Protein AF-0000000066659296 (afdb_homodimer)

Nearest PDB structures (foldseek):
  8c6j-assembly1_W  TM=8.059E-01  e=1.140E-06  Homo sapiens
  7evo-assembly1_F  TM=9.011E-01  e=4.250E-05  Homo sapiens
  7sqc-assembly1_U1  TM=9.160E-01  e=3.993E-05  Chlamydomonas reinhardtii
  4wp6-assembly1_A  TM=8.013E-01  e=2.424E-05  Thermochaetoides thermophila DSM 1495
  7b9v-assembly1_W  TM=7.794E-01  e=1.024E-03  Saccharomyces cerevisiae

Sequence (294 aa):
MECLCAHPPAGLQHLGLGHNKLLGPLESLYVTANHWPNLVSLDLGFNDLTDLQSMVTSLRTLRHLRLLVLQGNPLALVPYYRGLTIDSLAQLCVLDDITVSPNEKHLFRGLSLNGDLLAQEAQFVVTIGNIRGVLDTSVLDPEPRPEMECLCAHPPAGLQHLGLGHNKLLGPLESLYVTANHWPNLVSLDLGFNDLTDLQSMVTSLRTLRHLRLLVLQGNPLALVPYYRGLTIDSLAQLCVLDDITVSPNEKHLFRGLSLNGDLLAQEAQFVVTIGNIRGVLDTSVLDPEPRPE

Organism: Homo sapiens (NCBI:txid9606)

Secondary structure (DSSP, 8-state):
---TTTS--TT--EEE--SS---STHHHHHSSTTT-TT--EEE--SS----HHHHHHHHTT-TT--EEE-TTSGGGGSTTHHHHHHHH-TT--EETTEEPPHHHHHHHTTTTTSHHHHHHHHHHHHHHHTSTTT--GGG--------/---TTTS--TT--EEE--SS---STHHHHHSSTTT-TT--EEE--SS----HHHHHHHHTT-TT--EEE-TTSGGGGSTTHHHHHHHH-TT--EETTEEPPHHHHHHHTTTTTSHHHHHHHHHHHHHHHTTTTT--GGGG-------

Solvent-accessible surface area (backbone atoms only — not comparable to full-atom values): 15471 Å² total; per-residue (Å²): 135,68,41,45,45,72,46,31,63,78,61,44,27,34,42,35,47,31,59,37,67,46,47,56,77,68,55,33,70,52,48,24,28,93,61,37,58,44,26,30,31,42,30,48,24,42,24,44,37,58,59,50,68,58,37,43,59,25,44,45,54,28,74,50,31,28,36,40,29,47,50,70,15,63,31,54,68,45,71,52,32,67,45,34,46,49,38,50,32,80,60,48,41,27,51,62,88,37,76,54,49,72,64,53,48,62,70,24,55,62,45,50,78,45,36,83,59,36,70,72,45,35,74,54,48,54,54,45,70,71,34,59,69,73,64,63,66,68,69,68,56,70,68,76,71,85,120,134,71,39,46,37,75,46,35,63,79,61,43,28,34,42,34,48,32,58,37,66,47,48,57,75,66,55,32,69,53,50,23,29,93,61,36,58,44,25,29,31,42,32,49,23,42,24,44,39,58,58,49,66,58,37,44,60,24,44,44,54,27,74,50,31,27,37,41,28,48,48,70,16,61,31,54,68,44,69,53,32,67,45,35,46,49,39,48,32,79,60,48,40,27,51,60,90,36,75,55,50,74,65,54,48,62,70,24,54,63,43,51,80,45,35,82,59,34,71,73,43,36,72,54,48,52,55,44,70,71,36,60,66,73,66,61,68,67,68,64,56,71,69,74,68,79,129

Structure (mmCIF, N/CA/C/O backbone):
data_AF-0000000066659296-model_v1
#
loop_
_entity.id
_entity.type
_entity.pdbx_description
1 polymer 'Leucine rich repeat containing 43'
#
loop_
_atom_site.group_PDB
_atom_site.id
_atom_site.type_symbol
_atom_site.label_atom_id
_atom_site.label_alt_id
_atom_site.label_comp_id
_atom_site.label_asym_id
_atom_site.label_entity_id
_atom_site.label_seq_id
_atom_site.pdbx_PDB_ins_code
_atom_site.Cartn_x
_atom_site.Cartn_y
_atom_site.Cartn_z
_atom_site.occupancy
_atom_site.B_iso_or_equiv
_atom_site.auth_seq_id
_atom_site.auth_comp_id
_atom_site.auth_asym_id
_atom_site.auth_atom_id
_atom_site.pdbx_PDB_model_num
ATOM 1 N N . MET A 1 1 ? 8.094 -14.539 17.609 1 22.69 1 MET A N 1
ATOM 2 C CA . MET A 1 1 ? 7.52 -14.766 16.281 1 22.69 1 MET A CA 1
ATOM 3 C C . MET A 1 1 ? 6.863 -13.5 15.75 1 22.69 1 MET A C 1
ATOM 5 O O . MET A 1 1 ? 5.785 -13.117 16.203 1 22.69 1 MET A O 1
ATOM 9 N N . GLU A 1 2 ? 7.625 -12.484 15.469 1 31.52 2 GLU A N 1
ATOM 10 C CA . GLU A 1 2 ? 7.484 -11.039 15.336 1 31.52 2 GLU A CA 1
ATOM 11 C C . GLU A 1 2 ? 6.688 -10.68 14.086 1 31.52 2 GLU A C 1
ATOM 13 O O . GLU A 1 2 ? 7.027 -11.109 12.977 1 31.52 2 GLU A O 1
ATOM 18 N N . CYS A 1 3 ? 5.426 -10.922 14.164 1 32.69 3 CYS A N 1
ATOM 19 C CA . CYS A 1 3 ? 4.43 -10.609 13.141 1 32.69 3 CYS A CA 1
ATOM 20 C C . CYS A 1 3 ? 4.797 -9.336 12.391 1 32.69 3 CYS A C 1
ATOM 22 O O . CYS A 1 3 ? 5.488 -8.469 12.938 1 32.69 3 CYS A O 1
ATOM 24 N N . LEU A 1 4 ? 4.875 -9.406 11.148 1 39.38 4 LEU A N 1
ATOM 25 C CA . LEU 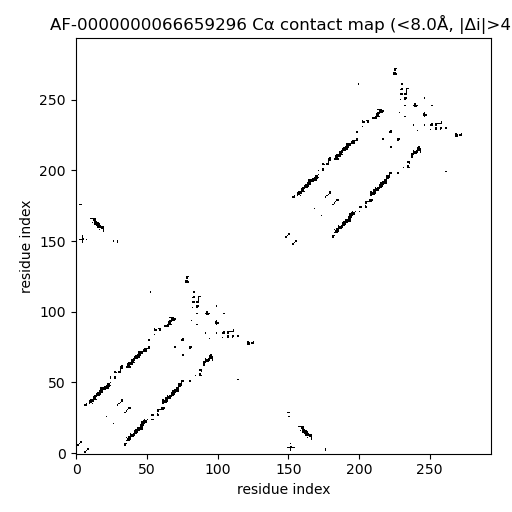A 1 4 ? 5.105 -8.156 10.445 1 39.38 4 LEU A CA 1
ATOM 26 C C . LEU A 1 4 ? 4.574 -6.973 11.242 1 39.38 4 LEU A C 1
ATOM 28 O O . LEU A 1 4 ? 5.082 -5.855 11.117 1 39.38 4 LEU A O 1
ATOM 32 N N . CYS A 1 5 ? 3.441 -7.207 11.805 1 42.31 5 CYS A N 1
ATOM 33 C CA . CYS A 1 5 ? 2.871 -6.148 12.633 1 42.31 5 CYS A CA 1
ATOM 34 C C . CYS A 1 5 ? 3.732 -5.895 13.859 1 42.31 5 CYS A C 1
ATOM 36 O O . CYS A 1 5 ? 3.762 -4.777 14.383 1 42.31 5 CYS A O 1
ATOM 38 N N . ALA A 1 6 ? 4.074 -7.07 14.641 1 42.59 6 ALA A N 1
ATOM 39 C CA . ALA A 1 6 ? 4.895 -6.812 15.82 1 42.59 6 ALA A CA 1
ATOM 40 C C . ALA A 1 6 ? 6.148 -6.02 15.453 1 42.59 6 ALA A C 1
ATOM 42 O O . ALA A 1 6 ? 6.617 -5.191 16.234 1 42.59 6 ALA A O 1
ATOM 43 N N . HIS A 1 7 ? 6.766 -6.371 14.422 1 46.38 7 HIS A N 1
ATOM 44 C CA . HIS A 1 7 ? 7.898 -5.629 13.883 1 46.38 7 HIS A CA 1
ATOM 45 C C . HIS A 1 7 ? 7.805 -5.504 12.367 1 46.38 7 HIS A C 1
ATOM 47 O O . HIS A 1 7 ? 8.148 -6.438 11.641 1 46.38 7 HIS A O 1
ATOM 53 N N . PRO A 1 8 ? 6.609 -4.707 11.969 1 49.5 8 PRO A N 1
ATOM 54 C CA . PRO A 1 8 ? 6.816 -4.504 10.531 1 49.5 8 PRO A CA 1
ATOM 55 C C . PRO A 1 8 ? 8.289 -4.504 10.141 1 49.5 8 PRO A C 1
ATOM 57 O O . PRO A 1 8 ? 9.148 -4.168 10.961 1 49.5 8 PRO A O 1
ATOM 60 N N . PRO A 1 9 ? 8.555 -5.191 8.984 1 54.88 9 PRO A N 1
ATOM 61 C CA . PRO A 1 9 ? 9.984 -5.141 8.641 1 54.88 9 PRO A CA 1
ATOM 62 C C . PRO A 1 9 ? 10.578 -3.746 8.805 1 54.88 9 PRO A C 1
ATOM 64 O O . PRO A 1 9 ? 10.039 -2.771 8.281 1 54.88 9 PRO A O 1
ATOM 67 N N . ALA A 1 10 ? 11.25 -3.574 9.938 1 59.38 10 ALA A N 1
ATOM 68 C CA . ALA A 1 10 ? 12.031 -2.379 10.234 1 59.38 10 ALA A CA 1
ATOM 69 C C . ALA A 1 10 ? 12.562 -1.732 8.961 1 59.38 10 ALA A C 1
ATOM 71 O O . ALA A 1 10 ? 12.883 -0.541 8.945 1 59.38 10 ALA A O 1
ATOM 72 N N . GLY A 1 11 ? 12.062 -2.342 7.816 1 78.06 11 GLY A N 1
ATOM 73 C CA . GLY A 1 11 ? 12.734 -1.795 6.648 1 78.06 11 GLY A CA 1
ATOM 74 C C . GLY A 1 11 ? 11.781 -1.303 5.582 1 78.06 11 GLY A C 1
ATOM 75 O O . GLY A 1 11 ? 12.203 -0.852 4.516 1 78.06 11 GLY A O 1
ATOM 76 N N . LEU A 1 12 ? 10.484 -1.149 5.941 1 86.88 12 LEU A N 1
ATOM 77 C CA . LEU A 1 12 ? 9.539 -0.747 4.902 1 86.88 12 LEU A CA 1
ATOM 78 C C . LEU A 1 12 ? 9.719 0.725 4.547 1 86.88 12 LEU A C 1
ATOM 80 O O . LEU A 1 12 ? 9.797 1.578 5.434 1 86.88 12 LEU A O 1
ATOM 84 N N . GLN A 1 13 ? 9.719 0.967 3.27 1 94.25 13 GLN A N 1
ATOM 85 C CA . GLN A 1 13 ? 9.945 2.34 2.826 1 94.25 13 GLN A CA 1
ATOM 86 C C . GLN A 1 13 ? 8.703 2.898 2.129 1 94.25 13 GLN A C 1
ATOM 88 O O . GLN A 1 13 ? 8.492 4.113 2.119 1 94.25 13 GLN A O 1
ATOM 93 N N . HIS A 1 14 ? 7.949 2.078 1.514 1 95.75 14 HIS A N 1
ATOM 94 C CA . HIS A 1 14 ? 6.77 2.496 0.766 1 95.75 14 HIS A CA 1
ATOM 95 C C . HIS A 1 14 ? 5.523 1.751 1.24 1 95.75 14 HIS A C 1
ATOM 97 O O . HIS A 1 14 ? 5.496 0.518 1.238 1 95.75 14 HIS A O 1
ATOM 103 N N . LEU A 1 15 ? 4.5 2.541 1.626 1 94.06 15 LEU A N 1
ATOM 104 C CA . LEU A 1 15 ? 3.289 1.935 2.172 1 94.06 15 LEU A CA 1
ATOM 105 C C . LEU A 1 15 ? 2.043 2.562 1.56 1 94.06 15 LEU A C 1
ATOM 107 O O . LEU A 1 15 ? 1.89 3.787 1.57 1 94.06 15 LEU A O 1
ATOM 111 N N . GLY A 1 16 ? 1.232 1.759 1.027 1 94.56 16 GLY A N 1
ATOM 112 C CA . GLY A 1 16 ? -0.057 2.201 0.521 1 94.56 16 GLY A CA 1
ATOM 113 C C . GLY A 1 16 ? -1.228 1.673 1.328 1 94.56 16 GLY A C 1
ATOM 114 O O . GLY A 1 16 ? -1.388 0.46 1.481 1 94.56 16 GLY A O 1
ATOM 115 N N . LEU A 1 17 ? -2.086 2.559 1.843 1 93.19 17 LEU A N 1
ATOM 116 C CA . LEU A 1 17 ? -3.258 2.211 2.641 1 93.19 17 LEU A CA 1
ATOM 117 C C . LEU A 1 17 ? -4.488 2.979 2.166 1 93.19 17 LEU A C 1
ATOM 119 O O . LEU A 1 17 ? -5.434 3.172 2.93 1 93.19 17 LEU A O 1
ATOM 123 N N . GLY A 1 18 ? -4.406 3.463 0.981 1 93.81 18 GLY A N 1
ATOM 124 C CA . GLY A 1 18 ? -5.547 4.184 0.435 1 93.81 18 GLY A CA 1
ATOM 125 C C . GLY A 1 18 ? -6.777 3.311 0.266 1 93.81 18 GLY A C 1
ATOM 126 O O . GLY A 1 18 ? -6.684 2.082 0.313 1 93.81 18 GLY A O 1
ATOM 127 N N . HIS A 1 19 ? -8 3.977 0.231 1 95.12 19 HIS A N 1
ATOM 128 C CA . HIS A 1 19 ? -9.266 3.309 -0.069 1 95.12 19 HIS A CA 1
ATOM 129 C C . HIS A 1 19 ? -9.562 2.217 0.953 1 95.12 19 HIS A C 1
ATOM 131 O O . HIS A 1 19 ? -9.938 1.1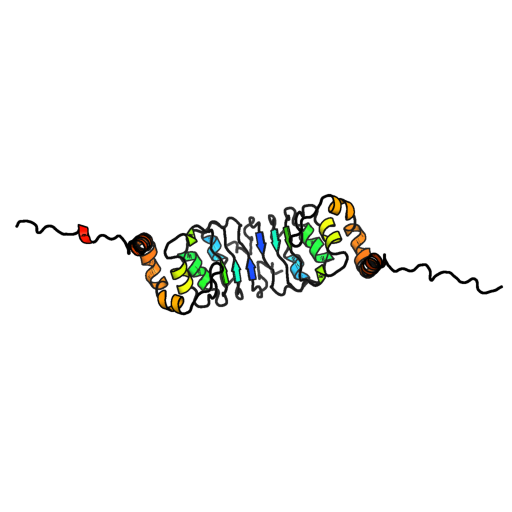02 0.583 1 95.12 19 HIS A O 1
ATOM 137 N N . ASN A 1 20 ? -9.414 2.484 2.236 1 92.12 20 ASN A N 1
ATOM 138 C CA . ASN A 1 20 ? -9.641 1.487 3.279 1 92.12 20 ASN A CA 1
ATOM 139 C C . ASN A 1 20 ? -10.672 1.962 4.293 1 92.12 20 ASN A C 1
ATOM 141 O O . ASN A 1 20 ? -10.812 1.373 5.367 1 92.12 20 ASN A O 1
ATOM 145 N N . LYS A 1 21 ? -11.32 3.047 4.062 1 89.38 21 LYS A N 1
ATOM 146 C CA . LYS A 1 21 ? -12.359 3.605 4.918 1 89.38 21 LYS A CA 1
ATOM 147 C C . LYS A 1 21 ? -11.828 3.885 6.32 1 89.38 21 LYS A C 1
ATOM 149 O O . LYS A 1 21 ? -12.531 3.68 7.312 1 89.38 21 LYS A O 1
ATOM 154 N N . LEU A 1 22 ? -10.625 4.254 6.297 1 86.62 22 LEU A N 1
ATOM 155 C CA . LEU A 1 22 ? -10.023 4.574 7.586 1 86.62 22 LEU A CA 1
ATOM 156 C C . LEU A 1 22 ? -10.656 5.824 8.188 1 86.62 22 LEU A C 1
ATOM 158 O O . LEU A 1 22 ? -10.883 6.809 7.48 1 86.62 22 LEU A O 1
ATOM 162 N N . LEU A 1 23 ? -11.203 5.902 9.297 1 77.44 23 LEU A N 1
ATOM 163 C CA . LEU A 1 23 ? -11.984 7.004 9.852 1 77.44 23 LEU A CA 1
ATOM 164 C C . LEU A 1 23 ? -11.312 7.582 11.086 1 77.44 23 LEU A C 1
ATOM 166 O O . LEU A 1 23 ? -11.344 8.797 11.312 1 77.44 23 LEU A O 1
ATOM 170 N N . GLY A 1 24 ? -10.914 6.703 12.055 1 62.44 24 GLY A N 1
ATOM 171 C CA . GLY A 1 24 ? -10.859 7.199 13.422 1 62.44 24 GLY A CA 1
ATOM 172 C C . GLY A 1 24 ? -9.484 7.688 13.82 1 62.44 24 GLY A C 1
ATOM 173 O O . GLY A 1 24 ? -8.523 7.531 13.07 1 62.44 24 GLY A O 1
ATOM 174 N N . PRO A 1 25 ? -9.453 8.586 14.844 1 59.31 25 PRO A N 1
ATOM 175 C CA . PRO A 1 25 ? -8.227 9.133 15.438 1 59.31 25 PRO A CA 1
ATOM 176 C C . PRO A 1 25 ? -7.188 8.055 15.742 1 59.31 25 PRO A C 1
ATOM 178 O O . PRO A 1 25 ? -5.984 8.344 15.742 1 59.31 25 PRO A O 1
ATOM 181 N N . LEU A 1 26 ? -7.762 6.945 15.898 1 60.12 26 LEU A N 1
ATOM 182 C CA . LEU A 1 26 ? -6.844 5.871 16.266 1 60.12 26 LEU A CA 1
ATOM 183 C C . LEU A 1 26 ? -5.938 5.508 15.094 1 60.12 26 LEU A C 1
ATOM 185 O O . LEU A 1 26 ? -4.828 5.004 15.297 1 60.12 26 LEU A O 1
ATOM 189 N N . GLU A 1 27 ? -6.426 5.938 13.938 1 65.88 27 GLU A N 1
ATOM 190 C CA . GLU A 1 27 ? -5.637 5.566 12.773 1 65.88 27 GLU A CA 1
ATOM 191 C C . GLU A 1 27 ? -4.34 6.371 12.703 1 65.88 27 GLU A C 1
ATOM 193 O O . GLU A 1 27 ? -3.309 5.859 12.258 1 65.88 27 GLU A O 1
ATOM 198 N N . SER A 1 28 ? -4.48 7.539 13.281 1 71.44 28 SER A N 1
ATOM 199 C CA . SER A 1 28 ? -3.281 8.367 13.312 1 71.44 28 SER A CA 1
ATOM 200 C C . SER A 1 28 ? -2.211 7.754 14.211 1 71.44 28 SER A C 1
ATOM 202 O O . SER A 1 28 ? -1.015 7.922 13.961 1 71.44 28 SER A O 1
ATOM 204 N N . LEU A 1 29 ? -2.625 6.961 15.125 1 69 29 LEU A N 1
ATOM 205 C CA . LEU A 1 29 ? -1.688 6.375 16.078 1 69 29 LEU A CA 1
ATOM 206 C C . LEU A 1 29 ? -0.847 5.289 15.414 1 69 29 LEU A C 1
ATOM 208 O O . LEU A 1 29 ? 0.241 4.961 15.898 1 69 29 LEU A O 1
ATOM 212 N N . TYR A 1 30 ? -1.291 4.926 14.266 1 77.38 30 TYR A N 1
ATOM 213 C CA . TYR A 1 30 ? -0.595 3.807 13.641 1 77.38 30 TYR A CA 1
ATOM 214 C C . TYR A 1 30 ? 0.336 4.289 12.539 1 77.38 30 TYR A C 1
ATOM 216 O O . TYR A 1 30 ? 1.129 3.514 12 1 77.38 30 TYR A O 1
ATOM 224 N N . VAL A 1 31 ? 0.174 5.453 12.273 1 85.94 31 VAL A N 1
ATOM 225 C CA . VAL A 1 31 ? 1.027 5.992 11.219 1 85.94 31 VAL A CA 1
ATOM 226 C C . VAL A 1 31 ? 2.139 6.836 11.836 1 85.94 31 VAL A C 1
ATOM 228 O O . VAL A 1 31 ? 2.186 8.055 11.641 1 85.94 31 VAL A O 1
ATOM 231 N N . THR A 1 32 ? 2.984 6.176 12.633 1 88.88 32 THR A N 1
ATOM 232 C CA . THR A 1 32 ? 4.074 6.809 13.367 1 88.88 32 THR A CA 1
ATOM 233 C C . THR A 1 32 ? 5.387 6.074 13.133 1 88.88 32 THR A C 1
ATOM 235 O O . THR A 1 32 ? 5.398 4.977 12.57 1 88.88 32 THR A O 1
ATOM 238 N N . ALA A 1 33 ? 6.477 6.68 13.664 1 90.19 33 ALA A N 1
ATOM 239 C CA . ALA A 1 33 ? 7.812 6.105 13.523 1 90.19 33 ALA A CA 1
ATOM 240 C C . ALA A 1 33 ? 7.961 4.844 14.367 1 90.19 33 ALA A C 1
ATOM 242 O O . ALA A 1 33 ? 8.836 4.016 14.117 1 90.19 33 ALA A O 1
ATOM 243 N N . ASN A 1 34 ? 7.184 4.719 15.422 1 85.44 34 ASN A N 1
ATOM 244 C CA . ASN A 1 34 ? 7.215 3.502 16.234 1 85.44 34 ASN A CA 1
ATOM 245 C C . ASN A 1 34 ? 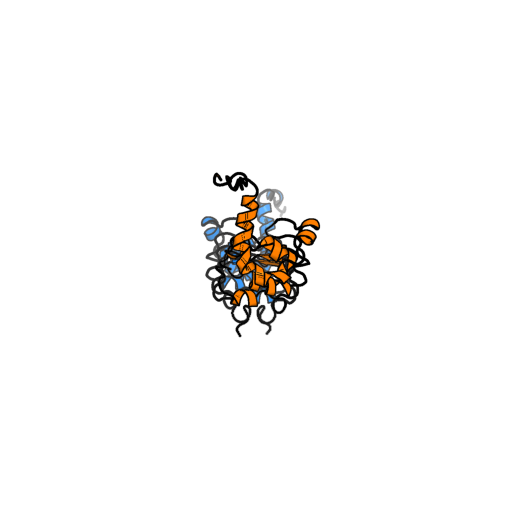6.855 2.273 15.398 1 85.44 34 ASN A C 1
ATOM 247 O O . ASN A 1 34 ? 7.398 1.188 15.625 1 85.44 34 ASN A O 1
ATOM 251 N N . HIS A 1 35 ? 6.051 2.486 14.398 1 82.06 35 HIS A N 1
ATOM 252 C CA . HIS A 1 35 ? 5.605 1.388 13.547 1 82.06 35 HIS A CA 1
ATOM 253 C C . HIS A 1 35 ? 6.363 1.37 12.227 1 82.06 35 HIS A C 1
ATOM 255 O O . HIS A 1 35 ? 6.672 0.301 11.695 1 82.06 35 HIS A O 1
ATOM 261 N N . TRP A 1 36 ? 6.617 2.564 11.828 1 86.75 36 TRP A N 1
ATOM 262 C CA . TRP A 1 36 ? 7.211 2.684 10.5 1 86.75 36 TRP A CA 1
ATOM 263 C C . TRP A 1 36 ? 8.414 3.623 10.516 1 86.75 36 TRP A C 1
ATOM 265 O O . TRP A 1 36 ? 8.383 4.691 9.898 1 86.75 36 TRP A O 1
ATOM 275 N N . PRO A 1 37 ? 9.492 3.223 11.078 1 88.81 37 PRO A N 1
ATOM 276 C CA . PRO A 1 37 ? 10.609 4.137 11.32 1 88.81 37 PRO A CA 1
ATOM 277 C C . PRO A 1 37 ? 11.289 4.582 10.023 1 88.81 37 PRO A C 1
ATOM 279 O O . PRO A 1 37 ? 11.914 5.648 9.984 1 88.81 37 PRO A O 1
ATOM 282 N N . ASN A 1 38 ? 11.172 3.812 8.984 1 92.06 38 ASN A N 1
ATOM 283 C CA . ASN A 1 38 ? 11.953 4.113 7.785 1 92.06 38 ASN A CA 1
ATOM 284 C C . ASN A 1 38 ? 11.047 4.473 6.605 1 92.06 38 ASN A C 1
ATOM 286 O O . ASN A 1 38 ? 11.492 4.457 5.457 1 92.06 38 ASN A O 1
ATOM 290 N N . LEU A 1 39 ? 9.906 4.855 6.844 1 94.38 39 LEU A N 1
ATOM 291 C CA . LEU A 1 39 ? 8.938 5.113 5.789 1 94.38 39 LEU A CA 1
ATOM 292 C C . LEU A 1 39 ? 9.312 6.363 4.996 1 94.38 39 LEU A C 1
ATOM 294 O O . LEU A 1 39 ? 9.555 7.422 5.578 1 94.38 39 LEU A O 1
ATOM 298 N N . VAL A 1 40 ? 9.375 6.156 3.758 1 97.5 40 VAL A N 1
ATOM 299 C CA . VAL A 1 40 ? 9.734 7.246 2.857 1 97.5 40 VAL A CA 1
ATOM 300 C C . VAL A 1 40 ? 8.492 7.746 2.127 1 97.5 40 VAL A C 1
ATOM 302 O O . VAL A 1 40 ? 8.367 8.945 1.853 1 97.5 40 VAL A O 1
ATOM 305 N N . SER A 1 41 ? 7.594 6.855 1.812 1 98 41 SER A N 1
ATOM 306 C CA . SER A 1 41 ? 6.379 7.164 1.066 1 98 41 SER A CA 1
ATOM 307 C C . SER A 1 41 ? 5.152 6.531 1.718 1 98 41 SER A C 1
ATOM 309 O O . SER A 1 41 ? 5.188 5.367 2.119 1 98 41 SER A O 1
ATOM 311 N N . LEU A 1 42 ? 4.059 7.328 1.812 1 96.62 42 LEU A N 1
ATOM 312 C CA . LEU A 1 42 ? 2.824 6.863 2.436 1 96.62 42 LEU A CA 1
ATOM 313 C C . LEU A 1 42 ? 1.605 7.352 1.659 1 96.62 42 LEU A C 1
ATOM 315 O O . LEU A 1 42 ? 1.485 8.547 1.369 1 96.62 42 LEU A O 1
ATOM 319 N N . ASP A 1 43 ? 0.832 6.445 1.317 1 96.94 43 ASP A N 1
ATOM 320 C CA . ASP A 1 43 ? -0.441 6.777 0.685 1 96.94 43 ASP A CA 1
ATOM 321 C C . ASP A 1 43 ? -1.614 6.453 1.607 1 96.94 43 ASP A C 1
ATOM 323 O O . ASP A 1 43 ? -1.896 5.285 1.876 1 96.94 43 ASP A O 1
ATOM 327 N N . LEU A 1 44 ? -2.295 7.465 2.072 1 95.62 44 LEU A N 1
ATOM 328 C CA . LEU A 1 44 ? -3.514 7.355 2.867 1 95.62 44 LEU A CA 1
ATOM 329 C C . LEU A 1 44 ? -4.695 7.992 2.143 1 95.62 44 LEU A C 1
ATOM 331 O O . LEU A 1 44 ? -5.656 8.422 2.777 1 95.62 44 LEU A O 1
ATOM 335 N N . GLY A 1 45 ? -4.578 8.125 0.814 1 96.5 45 GLY A N 1
ATOM 336 C CA . GLY A 1 45 ? -5.605 8.789 0.033 1 96.5 45 GLY A CA 1
ATOM 337 C C . GLY A 1 45 ? -6.934 8.055 0.043 1 96.5 45 GLY A C 1
ATOM 338 O O . GLY A 1 45 ? -6.977 6.848 0.262 1 96.5 45 GLY A O 1
ATOM 339 N N . PHE A 1 46 ? -8.008 8.789 -0.057 1 96.12 46 PHE A N 1
ATOM 340 C CA . PHE A 1 46 ? -9.359 8.297 -0.257 1 96.12 46 PHE A CA 1
ATOM 341 C C . PHE A 1 46 ? -9.789 7.406 0.904 1 96.12 46 PHE A C 1
ATOM 343 O O . PHE A 1 46 ? -10.289 6.297 0.693 1 96.12 46 PHE A O 1
ATOM 350 N N . ASN A 1 47 ? -9.555 7.867 2.041 1 94.31 47 ASN A N 1
ATOM 351 C CA . ASN A 1 47 ? -10.125 7.328 3.273 1 94.31 47 ASN A CA 1
ATOM 352 C C . ASN A 1 47 ? -11.125 8.289 3.898 1 94.31 47 ASN A C 1
ATOM 354 O O . ASN A 1 47 ? -11.695 9.141 3.203 1 94.31 47 ASN A O 1
ATOM 358 N N . ASP A 1 48 ? -11.453 8.078 5.211 1 93.12 48 ASP A N 1
ATOM 359 C CA . ASP A 1 48 ? -12.422 8.922 5.902 1 93.12 48 ASP A CA 1
ATOM 360 C C . ASP A 1 48 ? -11.766 9.664 7.062 1 93.12 48 ASP A C 1
ATOM 362 O O . ASP A 1 48 ? -12.375 9.828 8.125 1 93.12 48 ASP A O 1
ATOM 366 N N . LEU A 1 49 ? -10.539 10.055 6.824 1 92.5 49 LEU A N 1
ATOM 367 C CA . LEU A 1 49 ? -9.789 10.742 7.867 1 92.5 49 LEU A CA 1
ATOM 368 C C . LEU A 1 49 ? -10.289 12.18 8.031 1 92.5 49 LEU A C 1
ATOM 370 O O . LEU A 1 49 ? -10.492 12.883 7.039 1 92.5 49 LEU A O 1
ATOM 374 N N . THR A 1 50 ? -10.453 12.633 9.305 1 91.56 50 THR A N 1
ATOM 375 C CA . THR A 1 50 ? -11.109 13.914 9.516 1 91.56 50 THR A CA 1
ATOM 376 C C . THR A 1 50 ? -10.227 14.852 10.328 1 91.56 50 THR A C 1
ATOM 378 O O . THR A 1 50 ? -10.383 16.078 10.266 1 91.56 50 THR A O 1
ATOM 381 N N . ASP A 1 51 ? -9.32 14.422 11.18 1 90.12 51 ASP A N 1
ATOM 382 C CA . ASP A 1 51 ? -8.547 15.234 12.109 1 90.12 51 ASP A CA 1
ATOM 383 C C . ASP A 1 51 ? -7.152 15.523 11.562 1 90.12 51 ASP A C 1
ATOM 385 O O . ASP A 1 51 ? -6.219 14.75 11.773 1 90.12 51 ASP A O 1
ATOM 389 N N . LEU A 1 52 ? -7.012 16.672 10.945 1 92.62 52 LEU A N 1
ATOM 390 C CA . LEU A 1 52 ? -5.758 17.047 10.305 1 92.62 52 LEU A CA 1
ATOM 391 C C . LEU A 1 52 ? -4.66 17.266 11.336 1 92.62 52 LEU A C 1
ATOM 393 O O . LEU A 1 52 ? -3.531 16.797 11.164 1 92.62 52 LEU A O 1
ATOM 397 N N . GLN A 1 53 ? -5.016 17.875 12.414 1 89.75 53 GLN A N 1
ATOM 398 C CA . GLN A 1 53 ? -4.02 18.203 13.43 1 89.75 53 GLN A CA 1
ATOM 399 C C . GLN A 1 53 ? -3.402 16.938 14.023 1 89.75 53 GLN A C 1
ATOM 401 O O . GLN A 1 53 ? -2.18 16.812 14.117 1 89.75 53 GLN A O 1
ATOM 406 N N . SER A 1 54 ? -4.242 16.062 14.383 1 90.31 54 SER A N 1
ATOM 407 C CA . SER A 1 54 ? -3.75 14.805 14.93 1 90.31 54 SER A CA 1
ATOM 408 C C . SER A 1 54 ? -2.924 14.039 13.898 1 90.31 54 SER A C 1
ATOM 410 O O . SER A 1 54 ? -1.896 13.453 14.234 1 90.31 54 SER A O 1
ATOM 412 N N . MET A 1 55 ? -3.4 14.078 12.688 1 93.5 55 MET A N 1
ATOM 413 C CA . MET A 1 55 ? -2.713 13.359 11.625 1 93.5 55 MET A CA 1
ATOM 414 C C . MET A 1 55 ? -1.308 13.914 11.406 1 93.5 55 MET A C 1
ATOM 416 O O . MET A 1 55 ? -0.335 13.156 11.391 1 93.5 55 MET A O 1
ATOM 420 N N . VAL A 1 56 ? -1.2 15.211 11.305 1 94.25 56 VAL A N 1
ATOM 421 C CA . VAL A 1 56 ? 0.108 15.797 11.031 1 94.25 56 VAL A CA 1
ATOM 422 C C . VAL A 1 56 ? 1.02 15.617 12.242 1 94.25 56 VAL A C 1
ATOM 424 O O . VAL A 1 56 ? 2.232 15.453 12.094 1 94.25 56 VAL A O 1
ATOM 427 N N . THR A 1 57 ? 0.466 15.625 13.453 1 92.38 57 THR A N 1
ATOM 428 C CA . THR A 1 57 ? 1.249 15.375 14.656 1 92.38 57 THR A CA 1
ATOM 429 C C . THR A 1 57 ? 1.866 13.977 14.617 1 92.38 57 THR A C 1
ATOM 431 O O . THR A 1 57 ? 3.049 13.805 14.922 1 92.38 57 THR A O 1
ATOM 434 N N . SER A 1 58 ? 1.134 13.055 14.211 1 92.56 58 SER A N 1
ATOM 435 C CA . SER A 1 58 ? 1.617 11.688 14.078 1 92.56 58 SER A CA 1
ATOM 436 C C . SER A 1 58 ? 2.635 11.57 12.945 1 92.56 58 SER A C 1
ATOM 438 O O . SER A 1 58 ? 3.705 10.984 13.125 1 92.56 58 SER A O 1
ATOM 440 N N . LEU A 1 59 ? 2.344 12.109 11.828 1 95.19 59 LEU A N 1
ATOM 441 C CA . LEU A 1 59 ? 3.186 12.008 10.641 1 95.19 59 LEU A CA 1
ATOM 442 C C . LEU A 1 59 ? 4.523 12.703 10.859 1 95.19 59 LEU A C 1
ATOM 444 O O . LEU A 1 59 ? 5.531 12.336 10.258 1 95.19 59 LEU A O 1
ATOM 448 N N . ARG A 1 60 ? 4.504 13.656 11.727 1 95.25 60 ARG A N 1
ATOM 449 C CA . ARG A 1 60 ? 5.727 14.391 12.031 1 95.25 60 ARG A CA 1
ATOM 450 C C . ARG A 1 60 ? 6.797 13.469 12.602 1 95.25 60 ARG A C 1
ATOM 452 O O . ARG A 1 60 ? 7.992 13.742 12.477 1 95.25 60 ARG A O 1
ATOM 459 N N . THR A 1 61 ? 6.422 12.391 13.219 1 95.19 61 THR A N 1
ATOM 460 C CA . THR A 1 61 ? 7.371 11.445 13.797 1 95.19 61 THR A CA 1
ATOM 461 C C . THR A 1 61 ? 8.125 10.695 12.695 1 95.19 61 THR A C 1
ATOM 463 O O . THR A 1 61 ? 9.188 10.117 12.953 1 95.19 61 THR A O 1
ATOM 466 N N . LEU A 1 62 ? 7.594 10.672 11.531 1 95.12 62 LEU A N 1
ATOM 467 C CA . LEU A 1 62 ? 8.203 9.977 10.398 1 95.12 62 LEU A CA 1
ATOM 468 C C . LEU A 1 62 ? 9.273 10.844 9.742 1 95.12 62 LEU A C 1
ATOM 470 O O . LEU A 1 62 ? 9.016 11.461 8.703 1 95.12 62 LEU A O 1
ATOM 474 N N . ARG A 1 63 ? 10.422 10.656 10.219 1 95.5 63 ARG A N 1
ATOM 475 C CA . ARG A 1 63 ? 11.508 11.578 9.906 1 95.5 63 ARG A CA 1
ATOM 476 C C . ARG A 1 63 ? 12 11.375 8.477 1 95.5 63 ARG A C 1
ATOM 478 O O . ARG A 1 63 ? 12.68 12.242 7.922 1 95.5 63 ARG A O 1
ATOM 485 N N . HIS A 1 64 ? 11.695 10.312 7.855 1 96.69 64 HIS A N 1
ATOM 486 C CA . HIS A 1 64 ? 12.195 10.031 6.512 1 96.69 64 HIS A CA 1
ATOM 487 C C . HIS A 1 64 ? 11.102 10.242 5.469 1 96.69 64 HIS A C 1
ATOM 489 O O . HIS A 1 64 ? 11.336 10.047 4.273 1 96.69 64 HIS A O 1
ATOM 495 N N . LEU A 1 65 ? 9.961 10.625 5.84 1 98.06 65 LEU A N 1
ATOM 496 C CA . LEU A 1 65 ? 8.82 10.734 4.938 1 98.06 65 LEU A CA 1
ATOM 497 C C . LEU A 1 65 ? 9.031 11.859 3.928 1 98.06 65 LEU A C 1
ATOM 499 O O . LEU A 1 65 ? 9.273 13.008 4.312 1 98.06 65 LEU A O 1
ATOM 503 N N . ARG A 1 66 ? 8.914 11.461 2.645 1 98.56 66 ARG A N 1
ATOM 504 C CA . ARG A 1 66 ? 9.141 12.422 1.566 1 98.56 66 ARG A CA 1
ATOM 505 C C . ARG A 1 66 ? 7.902 12.555 0.686 1 98.56 66 ARG A C 1
ATOM 507 O O . ARG A 1 66 ? 7.656 13.617 0.111 1 98.56 66 ARG A O 1
ATOM 514 N N . LEU A 1 67 ? 7.176 11.539 0.483 1 98.75 67 LEU A N 1
ATOM 515 C CA . LEU A 1 67 ? 5.992 11.492 -0.367 1 98.75 67 LEU A CA 1
ATOM 516 C C . LEU A 1 67 ? 4.758 11.109 0.441 1 98.75 67 LEU A C 1
ATOM 518 O O . LEU A 1 67 ? 4.762 10.086 1.137 1 98.75 67 LEU A O 1
ATOM 522 N N . LEU A 1 68 ? 3.705 11.969 0.365 1 98.62 68 LEU A N 1
ATOM 523 C CA . LEU A 1 68 ? 2.494 11.758 1.148 1 98.62 68 LEU A CA 1
ATOM 524 C C . LEU A 1 68 ? 1.249 12 0.303 1 98.62 68 LEU A C 1
ATOM 526 O O . LEU A 1 68 ? 1.194 12.961 -0.467 1 98.62 68 LEU A O 1
ATOM 530 N N . VAL A 1 69 ? 0.341 11.141 0.431 1 98.56 69 VAL A N 1
ATOM 531 C CA . VAL A 1 69 ? -0.963 11.344 -0.192 1 98.56 69 VAL A CA 1
ATOM 532 C C . VAL A 1 69 ? -2.055 11.312 0.875 1 98.56 69 VAL A C 1
ATOM 534 O O . VAL A 1 69 ? -2.182 10.344 1.619 1 98.56 69 VAL A O 1
ATOM 537 N N . LEU A 1 70 ? -2.859 12.367 0.957 1 97.5 70 LEU A N 1
ATOM 538 C CA . LEU A 1 70 ? -3.986 12.469 1.876 1 97.5 70 LEU A CA 1
ATOM 539 C C . LEU A 1 70 ? -5.258 12.875 1.138 1 97.5 70 LEU A C 1
ATOM 541 O O . LEU A 1 70 ? -6.336 12.922 1.729 1 97.5 70 LEU A O 1
ATOM 545 N N . GLN A 1 71 ? -5.078 13.148 -0.166 1 97.75 71 GLN A N 1
ATOM 546 C CA . GLN A 1 71 ? -6.207 13.617 -0.963 1 97.75 71 GLN A CA 1
ATOM 547 C C . GLN A 1 71 ? -7.379 12.648 -0.876 1 97.75 71 GLN A C 1
ATOM 549 O O . GLN A 1 71 ? -7.184 11.445 -0.695 1 97.75 71 GLN A O 1
ATOM 554 N N . GLY A 1 72 ? -8.641 13.234 -0.976 1 97.12 72 GLY A N 1
ATOM 555 C CA . GLY A 1 72 ? -9.836 12.406 -0.94 1 97.12 72 GLY A CA 1
ATOM 556 C C . GLY A 1 72 ? -10.367 12.195 0.463 1 97.12 72 GLY A C 1
ATOM 557 O O . GLY A 1 72 ? -11.461 11.648 0.641 1 97.12 72 GLY A O 1
ATOM 558 N N . ASN A 1 73 ? -9.594 12.602 1.474 1 95 73 ASN A N 1
ATOM 559 C CA . ASN A 1 73 ? -10.078 12.586 2.85 1 95 73 ASN A CA 1
ATOM 560 C C . ASN A 1 73 ? -10.789 13.891 3.207 1 95 73 ASN A C 1
ATOM 562 O O . ASN A 1 73 ? -10.461 14.945 2.666 1 95 73 ASN A O 1
ATOM 566 N N . PRO A 1 74 ? -11.766 13.875 4.168 1 95.38 74 PRO A N 1
ATOM 567 C CA . PRO A 1 74 ? -12.367 15.133 4.637 1 95.38 74 PRO A CA 1
ATOM 568 C C . PRO A 1 74 ? -11.328 16.109 5.18 1 95.38 74 PRO A C 1
ATOM 570 O O . PRO A 1 74 ? -11.453 17.328 4.965 1 95.38 74 PRO A O 1
ATOM 573 N N . LEU A 1 75 ? -10.258 15.625 5.793 1 93.56 75 LEU A N 1
ATOM 574 C CA . LEU A 1 75 ? -9.258 16.516 6.383 1 93.56 75 LEU A CA 1
ATOM 575 C C . LEU A 1 75 ? -8.531 17.312 5.301 1 93.56 75 LEU A C 1
ATOM 577 O O . LEU A 1 75 ? -7.926 18.344 5.59 1 93.56 75 LEU A O 1
ATOM 581 N N . ALA A 1 76 ? -8.555 16.844 4.102 1 96.12 76 ALA A N 1
ATOM 582 C CA . ALA A 1 76 ? -7.84 17.5 3.014 1 96.12 76 ALA A CA 1
ATOM 583 C C . ALA A 1 76 ? -8.688 18.609 2.389 1 96.12 76 ALA A C 1
ATOM 585 O O . ALA A 1 76 ? -8.219 19.344 1.525 1 96.12 76 ALA A O 1
ATOM 586 N N . LEU A 1 77 ? -9.906 18.766 2.863 1 94.25 77 LEU A N 1
ATOM 587 C CA . LEU A 1 77 ? -10.828 19.766 2.322 1 94.25 77 LEU A CA 1
ATOM 588 C C . LEU A 1 77 ? -10.711 21.078 3.082 1 94.25 77 LEU A C 1
ATOM 590 O O . LEU A 1 77 ? -11.242 22.094 2.639 1 94.25 77 LEU A O 1
ATOM 594 N N . VAL A 1 78 ? -10.008 21.109 4.137 1 91.75 78 VAL A N 1
ATOM 595 C CA . VAL A 1 78 ? -9.898 22.344 4.926 1 91.75 78 VAL A CA 1
ATOM 596 C C . VAL A 1 78 ? -8.93 23.312 4.242 1 91.75 78 VAL A C 1
ATOM 598 O O . VAL A 1 78 ? -7.941 22.891 3.643 1 91.75 78 VAL A O 1
ATOM 601 N N . PRO A 1 79 ? -9.164 24.531 4.297 1 90.06 79 PRO A N 1
ATOM 602 C CA . PRO A 1 79 ? -8.414 25.547 3.545 1 90.06 79 PRO A CA 1
ATOM 603 C C . PRO A 1 79 ? -6.926 25.547 3.891 1 90.06 79 PRO A C 1
ATOM 605 O O . PRO A 1 79 ? -6.094 25.859 3.033 1 90.06 79 PRO A O 1
ATOM 608 N N . TYR A 1 80 ? -6.57 25.203 5.043 1 91.19 80 TYR A N 1
ATOM 609 C CA . TYR A 1 80 ? -5.184 25.312 5.477 1 91.19 80 TYR A CA 1
ATOM 610 C C . TYR A 1 80 ? -4.469 23.969 5.383 1 91.19 80 TYR A C 1
ATOM 612 O O . TYR A 1 80 ? -3.33 23.844 5.84 1 91.19 80 TYR A O 1
ATOM 620 N N . TYR A 1 81 ? -5.062 23.109 4.746 1 95 81 TYR A N 1
ATOM 621 C CA . TYR A 1 81 ? -4.586 21.734 4.656 1 95 81 TYR A CA 1
ATOM 622 C C . TYR A 1 81 ? -3.143 21.688 4.164 1 95 81 TYR A C 1
ATOM 624 O O . TYR A 1 81 ? -2.262 21.172 4.855 1 95 81 TYR A O 1
ATOM 632 N N . ARG A 1 82 ? -2.926 22.141 2.939 1 95.25 82 ARG A N 1
ATOM 633 C CA . ARG A 1 82 ? -1.608 22.016 2.326 1 95.25 82 ARG A CA 1
ATOM 634 C C . ARG A 1 82 ? -0.549 22.75 3.15 1 95.25 82 ARG A C 1
ATOM 636 O O . ARG A 1 82 ? 0.501 22.172 3.459 1 95.25 82 ARG A O 1
ATOM 643 N N . GLY A 1 83 ? -0.859 24 3.545 1 95.12 83 GLY A N 1
ATOM 644 C CA . GLY A 1 83 ? 0.092 24.797 4.301 1 95.12 83 GLY A CA 1
ATOM 645 C C . GLY A 1 83 ? 0.462 24.188 5.637 1 95.12 83 GLY A C 1
ATOM 646 O O . GLY A 1 83 ? 1.642 24.109 5.984 1 95.12 83 GLY A O 1
ATOM 647 N N . LEU A 1 84 ? -0.51 23.734 6.363 1 95 84 LEU A N 1
ATOM 648 C CA . LEU A 1 84 ? -0.268 23.125 7.668 1 95 84 LEU A CA 1
ATOM 649 C C . LEU A 1 84 ? 0.545 21.844 7.527 1 95 84 LEU A C 1
ATOM 651 O O . LEU A 1 84 ? 1.459 21.594 8.312 1 95 84 LEU A O 1
ATOM 655 N N . THR A 1 85 ? 0.184 21.062 6.539 1 96.94 85 THR A N 1
ATOM 656 C CA . THR A 1 85 ? 0.88 19.797 6.309 1 96.94 85 THR A CA 1
ATOM 657 C C . THR A 1 85 ? 2.346 20.047 5.961 1 96.94 85 THR A C 1
ATOM 659 O O . THR A 1 85 ? 3.24 19.438 6.543 1 96.94 85 THR A O 1
ATOM 662 N N . ILE A 1 86 ? 2.547 20.922 5.059 1 96.88 86 ILE A N 1
ATOM 663 C CA . ILE A 1 86 ? 3.896 21.234 4.598 1 96.88 86 ILE A CA 1
ATOM 664 C C . ILE A 1 86 ? 4.715 21.812 5.75 1 96.88 86 ILE A C 1
ATOM 666 O O . ILE A 1 86 ? 5.879 21.453 5.938 1 96.88 86 ILE A O 1
ATOM 670 N N . ASP A 1 87 ? 4.121 22.641 6.484 1 96 87 ASP A N 1
ATOM 671 C CA . ASP A 1 87 ? 4.82 23.25 7.609 1 96 87 ASP A CA 1
ATOM 672 C C . ASP A 1 87 ? 5.184 22.203 8.664 1 96 87 ASP A C 1
ATOM 674 O O . ASP A 1 87 ? 6.242 22.281 9.289 1 96 87 ASP A O 1
ATOM 678 N N . SER A 1 88 ? 4.293 21.281 8.867 1 95.25 88 SER A N 1
ATOM 679 C CA . SER A 1 88 ? 4.461 20.281 9.922 1 95.25 88 SER A CA 1
ATOM 680 C C . SER A 1 88 ? 5.496 19.234 9.523 1 95.25 88 SER A C 1
ATOM 682 O O . SER A 1 88 ? 6.184 18.672 10.383 1 95.25 88 SER A O 1
ATOM 684 N N . LEU A 1 89 ? 5.555 18.953 8.266 1 96.88 89 LEU A N 1
ATOM 685 C CA . LEU A 1 89 ? 6.434 17.891 7.777 1 96.88 89 LEU A CA 1
ATOM 686 C C . LEU A 1 89 ? 7.605 18.484 7 1 96.88 89 LEU A C 1
ATOM 688 O O . LEU A 1 89 ? 7.543 18.594 5.773 1 96.88 89 LEU A O 1
ATOM 692 N N . ALA A 1 90 ? 8.695 18.656 7.598 1 92.25 90 ALA A N 1
ATOM 693 C CA . ALA A 1 90 ? 9.836 19.438 7.105 1 92.25 90 ALA A CA 1
ATOM 694 C C . ALA A 1 90 ? 10.5 18.734 5.922 1 92.25 90 ALA A C 1
ATOM 696 O O . ALA A 1 90 ? 11.008 19.391 5.012 1 92.25 90 ALA A O 1
ATOM 697 N N . GLN A 1 91 ? 10.469 17.453 5.891 1 96.31 91 GLN A N 1
ATOM 698 C CA . GLN A 1 91 ? 11.219 16.719 4.879 1 96.31 91 GLN A CA 1
ATOM 699 C C . GLN A 1 91 ? 10.344 16.375 3.678 1 96.31 91 GLN A C 1
ATOM 701 O O . GLN A 1 91 ? 10.805 15.773 2.711 1 96.31 91 GLN A O 1
ATOM 706 N N . LEU A 1 92 ? 9.133 16.797 3.715 1 98 92 LEU A N 1
ATOM 707 C CA . LEU A 1 92 ? 8.172 16.438 2.674 1 98 92 LEU A CA 1
ATOM 708 C C . LEU A 1 92 ? 8.555 17.078 1.342 1 98 92 LEU A C 1
ATOM 710 O O . LEU A 1 92 ? 8.836 18.281 1.278 1 98 92 LEU A O 1
ATOM 714 N N . CYS A 1 93 ? 8.531 16.25 0.274 1 98.5 93 CYS A N 1
ATOM 715 C CA . CYS A 1 93 ? 8.906 16.703 -1.059 1 98.5 93 CYS A CA 1
ATOM 716 C C . CYS A 1 93 ? 7.695 16.719 -1.987 1 98.5 93 CYS A C 1
ATOM 718 O O . CYS A 1 93 ? 7.609 17.562 -2.887 1 98.5 93 CYS A O 1
ATOM 720 N N . VAL A 1 94 ? 6.848 15.828 -1.832 1 98.81 94 VAL A N 1
ATOM 721 C CA . VAL A 1 94 ? 5.668 15.703 -2.682 1 98.81 94 VAL A CA 1
ATOM 722 C C . VAL A 1 94 ? 4.434 15.461 -1.817 1 98.81 94 VAL A C 1
ATOM 724 O O . VAL A 1 94 ? 4.434 14.586 -0.956 1 98.81 94 VAL A O 1
ATOM 727 N N . LEU A 1 95 ? 3.398 16.281 -1.979 1 98.69 95 LEU A N 1
ATOM 728 C CA . LEU A 1 95 ? 2.098 16.125 -1.339 1 98.69 95 LEU A CA 1
ATOM 729 C C . LEU A 1 95 ? 0.997 15.953 -2.381 1 98.69 95 LEU A C 1
ATOM 731 O O . LEU A 1 95 ? 0.833 16.812 -3.256 1 98.69 95 LEU A O 1
ATOM 735 N N . ASP A 1 96 ? 0.325 14.883 -2.395 1 98.44 96 ASP A N 1
ATOM 736 C CA . ASP A 1 96 ? -0.782 14.633 -3.312 1 98.44 96 ASP A CA 1
ATOM 737 C C . ASP A 1 96 ? -0.334 14.773 -4.766 1 98.44 96 ASP A C 1
ATOM 739 O O . ASP A 1 96 ? -0.991 15.445 -5.562 1 98.44 96 ASP A O 1
ATOM 743 N N . ASP A 1 97 ? 0.858 14.258 -4.98 1 97.19 97 ASP A N 1
ATOM 744 C CA . ASP A 1 97 ? 1.447 14.156 -6.312 1 97.19 97 ASP A CA 1
ATOM 745 C C . ASP A 1 97 ? 1.863 15.523 -6.84 1 97.19 97 ASP A C 1
ATOM 747 O O . ASP A 1 97 ? 2.014 15.711 -8.047 1 97.19 97 ASP A O 1
ATOM 751 N N . ILE A 1 98 ? 1.858 16.438 -6.008 1 97.69 98 ILE A N 1
ATOM 752 C CA . ILE A 1 98 ? 2.334 17.766 -6.371 1 97.69 98 ILE A CA 1
ATOM 753 C C . ILE A 1 98 ? 3.615 18.078 -5.602 1 97.69 98 ILE A C 1
ATOM 755 O O . ILE A 1 98 ? 3.666 17.938 -4.379 1 97.69 98 ILE A O 1
ATOM 759 N N . THR A 1 99 ? 4.621 18.5 -6.199 1 98.31 99 THR A N 1
ATOM 760 C CA . THR A 1 99 ? 5.906 18.828 -5.594 1 98.31 99 THR A CA 1
ATOM 761 C C . THR A 1 99 ? 5.777 20.016 -4.648 1 98.31 99 THR A C 1
ATOM 763 O O . THR A 1 99 ? 5.082 20.984 -4.953 1 98.31 99 THR A O 1
ATOM 766 N N . VAL A 1 100 ? 6.504 19.969 -3.564 1 97.81 100 VAL A N 1
ATOM 767 C CA . VAL A 1 100 ? 6.57 21.047 -2.602 1 97.81 100 VAL A CA 1
ATOM 768 C C . VAL A 1 100 ? 7.797 21.922 -2.887 1 97.81 100 VAL A C 1
ATOM 770 O O . VAL A 1 100 ? 8.938 21.453 -2.766 1 97.81 100 VAL A O 1
ATOM 773 N N . SER A 1 101 ? 7.547 23.109 -3.137 1 96.12 101 SER A N 1
ATOM 774 C CA . SER A 1 101 ? 8.664 23.984 -3.473 1 96.12 101 SER A CA 1
ATOM 775 C C . SER A 1 101 ? 9.281 24.609 -2.221 1 96.12 101 SER A C 1
ATOM 777 O O . SER A 1 101 ? 8.609 24.734 -1.19 1 96.12 101 SER A O 1
ATOM 779 N N . PRO A 1 102 ? 10.547 25.078 -2.391 1 94.75 102 PRO A N 1
ATOM 780 C CA . PRO A 1 102 ? 11.164 25.797 -1.276 1 94.75 102 PRO A CA 1
ATOM 781 C C . PRO A 1 102 ? 10.406 27.062 -0.895 1 94.75 102 PRO A C 1
ATOM 783 O O . PRO A 1 102 ? 10.336 27.422 0.286 1 94.75 102 PRO A O 1
ATOM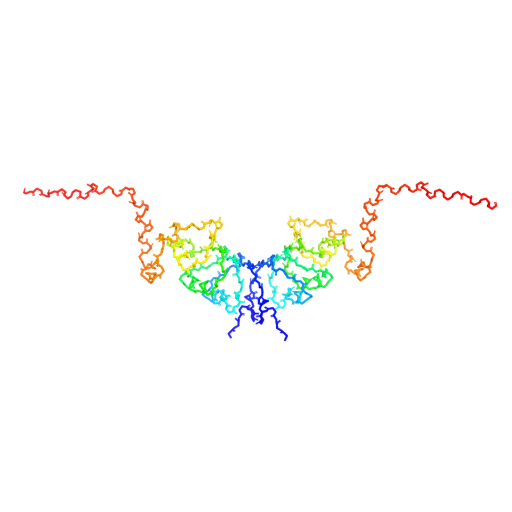 786 N N . ASN A 1 103 ? 9.883 27.688 -1.886 1 94.31 103 ASN A N 1
ATOM 787 C CA . ASN A 1 103 ? 9.094 28.891 -1.627 1 94.31 103 ASN A CA 1
ATOM 788 C C . ASN A 1 103 ? 7.871 28.578 -0.767 1 94.31 103 ASN A C 1
ATOM 790 O O . ASN A 1 103 ? 7.539 29.344 0.138 1 94.31 103 ASN A O 1
ATOM 794 N N . GLU A 1 104 ? 7.211 27.547 -1.049 1 93.25 104 GLU A N 1
ATOM 795 C CA . GLU A 1 104 ? 6.066 27.141 -0.24 1 93.25 104 GLU A CA 1
ATOM 796 C C . GLU A 1 104 ? 6.477 26.875 1.205 1 93.25 104 GLU A C 1
ATOM 798 O O . GLU A 1 104 ? 5.777 27.266 2.139 1 93.25 104 GLU A O 1
ATOM 803 N N . LYS A 1 105 ? 7.559 26.219 1.368 1 93.06 105 LYS A N 1
ATOM 804 C CA . LYS A 1 105 ? 8.047 25.922 2.709 1 93.06 105 LYS A CA 1
ATOM 805 C C . LYS A 1 105 ? 8.289 27.188 3.512 1 93.06 105 LYS A C 1
ATOM 807 O O . LYS A 1 105 ? 7.961 27.25 4.699 1 93.06 105 LYS A O 1
ATOM 812 N N . HIS A 1 106 ? 8.875 28.078 2.83 1 93.06 106 HIS A N 1
ATOM 813 C CA . HIS A 1 106 ? 9.125 29.359 3.473 1 93.06 106 HIS A CA 1
ATOM 814 C C . HIS A 1 106 ? 7.816 30.094 3.785 1 93.06 106 HIS A C 1
ATOM 816 O O . HIS A 1 106 ? 7.633 30.594 4.891 1 93.06 106 HIS A O 1
ATOM 822 N N . LEU A 1 107 ? 6.938 30.047 2.836 1 90.44 107 LEU A N 1
ATOM 823 C CA . LEU A 1 107 ? 5.664 30.75 2.949 1 90.44 107 LEU A CA 1
ATOM 824 C C . LEU A 1 107 ? 4.852 30.219 4.125 1 90.44 107 LEU A C 1
ATOM 826 O O . LEU A 1 107 ? 4.199 30.984 4.836 1 90.44 107 LEU A O 1
ATOM 830 N N . PHE A 1 108 ? 4.898 28.984 4.336 1 90.94 108 PHE A N 1
ATOM 831 C CA . PHE A 1 108 ? 3.998 28.375 5.309 1 90.94 108 PHE A CA 1
ATOM 832 C C . PHE A 1 108 ? 4.688 28.203 6.656 1 90.94 108 PHE A C 1
ATOM 834 O O . PHE A 1 108 ? 4.094 27.688 7.605 1 90.94 108 PHE A O 1
ATOM 841 N N . ARG A 1 109 ? 5.867 28.562 6.75 1 90.31 109 ARG A N 1
ATOM 842 C CA . ARG A 1 109 ? 6.633 28.391 7.98 1 90.31 109 ARG A CA 1
ATOM 843 C C . ARG A 1 109 ? 5.902 29.016 9.164 1 90.31 109 ARG A C 1
ATOM 845 O O . ARG A 1 109 ? 5.457 30.156 9.102 1 90.31 109 ARG A O 1
ATOM 852 N N . GLY A 1 110 ? 5.684 28.203 10.234 1 88.06 110 GLY A N 1
ATOM 853 C CA . GLY A 1 110 ? 5.082 28.719 11.445 1 88.06 110 GLY A CA 1
ATOM 854 C C . GLY A 1 110 ? 3.584 28.484 11.523 1 88.06 110 GLY A C 1
ATOM 855 O O . GLY A 1 110 ? 2.961 28.734 12.555 1 88.06 110 GLY A O 1
ATOM 856 N N . LEU A 1 111 ? 2.994 28.062 10.531 1 83.62 111 LEU A N 1
ATOM 857 C CA . LEU A 1 111 ? 1.556 27.812 10.5 1 83.62 111 LEU A CA 1
ATOM 858 C C . LEU A 1 111 ? 1.158 26.781 11.547 1 83.62 111 LEU A C 1
ATOM 860 O O . LEU A 1 111 ? 0.072 26.859 12.125 1 83.62 111 LEU A O 1
ATOM 864 N N . SER A 1 112 ? 1.942 25.844 11.688 1 80.62 112 SER A N 1
ATOM 865 C CA . SER A 1 112 ? 1.627 24.766 12.617 1 80.62 112 SER A CA 1
ATOM 866 C C . SER A 1 112 ? 1.664 25.25 14.062 1 80.62 112 SER A C 1
ATOM 868 O O . SER A 1 112 ? 1.056 24.641 14.945 1 80.62 112 SER A O 1
ATOM 870 N N . LEU A 1 113 ? 2.48 26.188 14.391 1 72.44 113 LEU A N 1
ATOM 871 C CA . LEU A 1 113 ? 2.533 26.781 15.727 1 72.44 113 LEU A CA 1
ATOM 872 C C . LEU A 1 113 ? 1.244 27.531 16.047 1 72.44 113 LEU A C 1
ATOM 874 O O . LEU A 1 113 ? 0.845 27.609 17.203 1 72.44 113 LEU A O 1
ATOM 878 N N . ASN A 1 114 ? 0.693 28.031 15.055 1 58.03 114 ASN A N 1
ATOM 879 C CA . ASN A 1 114 ? -0.542 28.781 15.242 1 58.03 114 ASN A CA 1
ATOM 880 C C . ASN A 1 114 ? -1.77 27.875 15.141 1 58.03 114 ASN A C 1
ATOM 882 O O . ASN A 1 114 ? -2.904 28.359 15.188 1 58.03 114 ASN A O 1
ATOM 886 N N . GLY A 1 115 ? -1.67 26.75 14.859 1 52.31 115 GLY A N 1
ATOM 887 C CA . GLY A 1 115 ? -2.689 25.781 14.484 1 52.31 115 GLY A CA 1
ATOM 888 C C . GLY A 1 115 ? -3.754 25.594 15.547 1 52.31 115 GLY A C 1
ATOM 889 O O . GLY A 1 115 ? -4.863 25.141 15.25 1 52.31 115 GLY A O 1
ATOM 890 N N . ASP A 1 116 ? -3.422 25.531 16.812 1 51.19 116 ASP A N 1
ATOM 891 C CA . ASP A 1 116 ? -4.559 25.609 17.719 1 51.19 116 ASP A CA 1
ATOM 892 C C . ASP A 1 116 ? -5.523 26.719 17.312 1 51.19 116 ASP A C 1
ATOM 894 O O . ASP A 1 116 ? -6.738 26.578 17.484 1 51.19 116 ASP A O 1
ATOM 898 N N . LEU A 1 117 ? -4.996 27.828 16.922 1 47.59 117 LEU A N 1
ATOM 899 C CA . LEU A 1 117 ? -5.805 29.016 16.625 1 47.59 117 LEU A CA 1
ATOM 900 C C . LEU A 1 117 ? -6.527 28.859 15.289 1 47.59 117 LEU A C 1
ATOM 902 O O . LEU A 1 117 ? -7.598 29.438 15.086 1 47.59 117 LEU A O 1
ATOM 906 N N . LEU A 1 118 ? -5.887 28.172 14.406 1 48.78 118 LEU A N 1
ATOM 907 C CA . LEU A 1 118 ? -6.395 28.156 13.039 1 48.78 118 LEU A CA 1
ATOM 908 C C . LEU A 1 118 ? -7.574 27.203 12.914 1 48.78 118 LEU A C 1
ATOM 910 O O . LEU A 1 118 ? -8.242 27.172 11.875 1 48.78 118 LEU A O 1
ATOM 914 N N . ALA A 1 119 ? -7.582 26.172 13.555 1 48.75 119 ALA A N 1
ATOM 915 C CA . ALA A 1 119 ? -8.781 25.344 13.492 1 48.75 119 ALA A CA 1
ATOM 916 C C . ALA A 1 119 ? -10.047 26.188 13.516 1 48.75 119 ALA A C 1
ATOM 918 O O . ALA A 1 119 ? -11 25.906 12.789 1 48.75 119 ALA A O 1
ATOM 919 N N . GLN A 1 120 ? -10.133 27.062 14.352 1 45.19 120 GLN A N 1
ATOM 920 C CA . GLN A 1 120 ? -11.312 27.922 14.469 1 45.19 120 GLN A CA 1
ATOM 921 C C . GLN A 1 120 ? -11.32 29 13.391 1 45.19 120 GLN A C 1
ATOM 923 O O . GLN A 1 120 ? -12.367 29.297 12.82 1 45.19 120 GLN A O 1
ATOM 928 N N . GLU A 1 121 ? -10.227 29.641 13.016 1 44.78 121 GLU A N 1
ATOM 929 C CA . GLU A 1 121 ? -10.148 30.797 12.125 1 44.78 121 GLU A CA 1
ATOM 930 C C . GLU A 1 121 ? -10.023 30.375 10.664 1 44.78 121 GLU A C 1
ATOM 932 O O . GLU A 1 121 ? -10.461 31.094 9.766 1 44.78 121 GLU A O 1
ATOM 937 N N . ALA A 1 122 ? -9.352 29.422 10.234 1 43.38 122 ALA A N 1
ATOM 938 C CA . ALA A 1 122 ? -9.094 29.031 8.852 1 43.38 122 ALA A CA 1
ATOM 939 C C . ALA A 1 122 ? -10.391 28.734 8.109 1 43.38 122 ALA A C 1
ATOM 941 O O . ALA A 1 122 ? -10.406 28.672 6.875 1 43.38 122 ALA A O 1
ATOM 942 N N . GLN A 1 123 ? -11.406 28.391 8.711 1 42.03 123 GLN A N 1
ATOM 943 C CA . GLN A 1 123 ? -12.703 28.562 8.062 1 42.03 123 GLN A CA 1
ATOM 944 C C . GLN A 1 123 ? -12.859 29.984 7.52 1 42.03 123 GLN A C 1
ATOM 946 O O . GLN A 1 123 ? -13.477 30.188 6.469 1 42.03 123 GLN A O 1
ATOM 951 N N . PHE A 1 124 ? -12.312 31.031 8.164 1 39 124 PHE A N 1
ATOM 952 C CA . PHE A 1 124 ? -12.445 32.438 7.793 1 39 124 PHE A CA 1
ATOM 953 C C . PHE A 1 124 ? -11.438 32.812 6.715 1 39 124 PHE A C 1
ATOM 955 O O . PHE A 1 124 ? -11.75 33.562 5.793 1 39 124 PHE A O 1
ATOM 962 N N . VAL A 1 125 ? -10.258 32.344 6.637 1 41.12 125 VAL A N 1
ATOM 963 C CA . VAL A 1 125 ? -9.242 32.812 5.707 1 41.12 125 VAL A CA 1
ATOM 964 C C . VAL A 1 125 ? -9.523 32.281 4.309 1 41.12 125 VAL A C 1
ATOM 966 O O . VAL A 1 125 ? -9.336 32.969 3.314 1 41.12 125 VAL A O 1
ATOM 969 N N . VAL A 1 126 ? -9.914 31.078 4.012 1 42.31 126 VAL A N 1
ATOM 970 C CA . VAL A 1 126 ? -10.258 30.672 2.648 1 42.31 126 VAL A CA 1
ATOM 971 C C . VAL A 1 126 ? -11.352 31.594 2.104 1 42.31 126 VAL A C 1
ATOM 973 O O . VAL A 1 126 ? -11.344 31.938 0.92 1 42.31 126 VAL A O 1
ATOM 976 N N . THR A 1 127 ? -12.203 32.094 2.98 1 36.84 127 THR A N 1
ATOM 977 C CA . THR A 1 127 ? -13.164 33.094 2.545 1 36.84 127 THR A CA 1
ATOM 978 C C . THR A 1 127 ? -12.453 34.375 2.125 1 36.84 127 THR A C 1
ATOM 980 O O . THR A 1 127 ? -12.812 35 1.123 1 36.84 127 THR A O 1
ATOM 983 N N . ILE A 1 128 ? -11.367 34.781 2.818 1 39.22 128 ILE A N 1
ATOM 984 C CA . ILE A 1 128 ? -10.766 36.062 2.469 1 39.22 128 ILE A CA 1
ATOM 985 C C . ILE A 1 128 ? -9.945 35.906 1.184 1 39.22 128 ILE A C 1
ATOM 987 O O . ILE A 1 128 ? -9.969 36.781 0.324 1 39.22 128 ILE A O 1
ATOM 991 N N . GLY A 1 129 ? -9.117 34.906 0.951 1 36.75 129 GLY A N 1
ATOM 992 C CA . GLY A 1 129 ? -8.336 34.812 -0.268 1 36.75 129 GLY A CA 1
ATOM 993 C C . GLY A 1 129 ? -9.188 34.75 -1.522 1 36.75 129 GLY A C 1
ATOM 994 O O . GLY A 1 129 ? -8.719 35.094 -2.611 1 36.75 129 GLY A O 1
ATOM 995 N N . ASN A 1 130 ? -10.234 33.969 -1.482 1 37.84 130 ASN A N 1
ATOM 996 C CA . ASN A 1 130 ? -11.164 34.219 -2.58 1 37.84 130 ASN A CA 1
ATOM 997 C C . ASN A 1 130 ? -11.758 35.625 -2.518 1 37.84 130 ASN A C 1
ATOM 999 O O . ASN A 1 130 ? -12.516 36 -3.404 1 37.84 130 ASN A O 1
ATOM 1003 N N . ILE A 1 131 ? -11.695 36.125 -1.278 1 35.31 131 ILE A N 1
ATOM 1004 C CA . ILE A 1 131 ? -12.266 37.469 -1.193 1 35.31 131 ILE A CA 1
ATOM 1005 C C . ILE A 1 131 ? -11.242 38.5 -1.693 1 35.31 131 ILE A C 1
ATOM 1007 O O . ILE A 1 131 ? -11.43 39.688 -1.529 1 35.31 131 ILE A O 1
ATOM 1011 N N . ARG A 1 132 ? -10.062 38.125 -2.08 1 35.47 132 ARG A N 1
ATOM 1012 C CA . ARG A 1 132 ? -9.367 39.281 -2.654 1 35.47 132 ARG A CA 1
ATOM 1013 C C . ARG A 1 132 ? -10.281 40.031 -3.604 1 35.47 132 ARG A C 1
ATOM 1015 O O . ARG A 1 132 ? -10.148 41.25 -3.748 1 35.47 132 ARG A O 1
ATOM 1022 N N . GLY A 1 133 ? -10.766 39.406 -4.656 1 34.28 133 GLY A N 1
ATOM 1023 C CA . GLY A 1 133 ? -11.273 40.438 -5.566 1 34.28 133 GLY A CA 1
ATOM 1024 C C . GLY A 1 133 ? -12.398 41.25 -4.977 1 34.28 133 GLY A C 1
ATOM 1025 O O . GLY A 1 133 ? -12.398 42.469 -5.07 1 34.28 133 GLY A O 1
ATOM 1026 N N . VAL A 1 134 ? -13.594 40.656 -4.797 1 33.09 134 VAL A N 1
ATOM 1027 C CA . VAL A 1 134 ? -14.703 41.594 -4.895 1 33.09 134 VAL A CA 1
ATOM 1028 C C . VAL A 1 134 ? -14.906 42.312 -3.557 1 33.09 134 VAL A C 1
ATOM 1030 O O . VAL A 1 134 ? -16.016 42.75 -3.246 1 33.09 134 VAL A O 1
ATOM 1033 N N . LEU A 1 135 ? -14.031 42.188 -2.625 1 32.84 135 LEU A N 1
ATOM 1034 C CA . LEU A 1 135 ? -14.312 43.094 -1.503 1 32.84 135 LEU A CA 1
ATOM 1035 C C . LEU A 1 135 ? -14.398 44.531 -1.968 1 32.84 135 LEU A C 1
ATOM 1037 O O . LEU A 1 135 ? -13.414 45.094 -2.475 1 32.84 135 LEU A O 1
ATOM 1041 N N . ASP A 1 136 ? -15.531 44.812 -2.68 1 33.47 136 ASP A N 1
ATOM 1042 C CA . ASP A 1 136 ? -16.031 46.156 -2.916 1 33.47 136 ASP A CA 1
ATOM 1043 C C . ASP A 1 136 ? -16.016 47 -1.633 1 33.47 136 ASP A C 1
ATOM 1045 O O . ASP A 1 136 ? -16.781 46.719 -0.702 1 33.47 136 ASP A O 1
ATOM 1049 N N . THR A 1 137 ? -14.906 47.094 -1.062 1 34.69 137 THR A N 1
ATOM 1050 C CA . THR A 1 137 ? -14.633 48.031 0.014 1 34.69 137 THR A CA 1
ATOM 1051 C C . THR A 1 137 ? -15.398 49.344 -0.199 1 34.69 137 THR A C 1
ATOM 1053 O O . THR A 1 137 ? -15.242 50.281 0.565 1 34.69 137 THR A O 1
ATOM 1056 N N . SER A 1 138 ? -15.961 49.469 -1.455 1 34.47 138 SER A N 1
ATOM 1057 C CA . SER A 1 138 ? -16.641 50.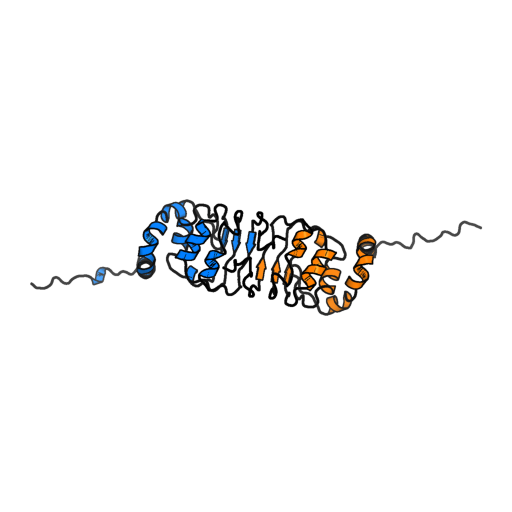719 -1.637 1 34.47 138 SER A CA 1
ATOM 1058 C C . SER A 1 138 ? -17.797 50.875 -0.648 1 34.47 138 SER A C 1
ATOM 1060 O O . SER A 1 138 ? -18.438 51.938 -0.604 1 34.47 138 SER A O 1
ATOM 1062 N N . VAL A 1 139 ? -18.266 49.656 -0.291 1 35.72 139 VAL A N 1
ATOM 1063 C CA . VAL A 1 139 ? -19.578 49.875 0.323 1 35.72 139 VAL A CA 1
ATOM 1064 C C . VAL A 1 139 ? -19.391 50.562 1.671 1 35.72 139 VAL A C 1
ATOM 1066 O O . VAL A 1 139 ? -20.375 50.938 2.311 1 35.72 139 VAL A O 1
ATOM 1069 N N . LEU A 1 140 ? -18.172 50.25 2.227 1 32.81 140 LEU A N 1
ATOM 1070 C CA . LEU A 1 140 ? -18.188 50.781 3.578 1 32.81 140 LEU A CA 1
ATOM 1071 C C . LEU A 1 140 ? -18.062 52.312 3.551 1 32.81 140 LEU A C 1
ATOM 1073 O O . LEU A 1 140 ? -17.031 52.875 3.928 1 32.81 140 LEU A O 1
ATOM 1077 N N . ASP A 1 141 ? -18.453 52.875 2.393 1 33.78 141 ASP A N 1
ATOM 1078 C CA . ASP A 1 141 ? -18.516 54.344 2.484 1 33.78 141 ASP A CA 1
ATOM 1079 C C . ASP A 1 141 ? -19.281 54.781 3.727 1 33.78 141 ASP A C 1
ATOM 1081 O O . ASP A 1 141 ? -20.484 54.562 3.83 1 33.78 141 ASP A O 1
ATOM 1085 N N . PRO A 1 142 ? -18.688 54.562 4.844 1 35.12 142 PRO A N 1
ATOM 1086 C CA . PRO A 1 142 ? -19.422 55.062 6.012 1 35.12 142 PRO A CA 1
ATOM 1087 C C . PRO A 1 142 ? -19.984 56.469 5.793 1 35.12 142 PRO A C 1
ATOM 1089 O O . PRO A 1 142 ? -19.297 57.344 5.281 1 35.12 142 PRO A O 1
ATOM 1092 N N . GLU A 1 143 ? -21.156 56.594 5.137 1 37.88 143 GLU A N 1
ATOM 1093 C CA . GLU A 1 143 ? -21.781 57.906 5.086 1 37.88 143 GLU A CA 1
ATOM 1094 C C . GLU A 1 143 ? -21.594 58.656 6.398 1 37.88 143 GLU A C 1
ATOM 1096 O O . GLU A 1 143 ? -21.672 58.062 7.477 1 37.88 143 GLU A O 1
ATOM 1101 N N . PRO A 1 144 ? -20.734 59.688 6.367 1 41.56 144 PRO A N 1
ATOM 1102 C CA . PRO A 1 144 ? -20.547 60.531 7.539 1 41.56 144 PRO A CA 1
ATOM 1103 C C . PRO A 1 144 ? -21.828 60.781 8.312 1 41.56 144 PRO A C 1
ATOM 1105 O O . PRO A 1 144 ? -22.906 60.844 7.723 1 41.56 144 PRO A O 1
ATOM 1108 N N . ARG A 1 145 ? -22.031 60.062 9.445 1 31.92 145 ARG A N 1
ATOM 1109 C CA . ARG A 1 145 ? -23.156 60.344 10.328 1 31.92 145 ARG A CA 1
ATOM 1110 C C . ARG A 1 145 ? -23.375 61.844 10.438 1 31.92 145 ARG A C 1
ATOM 1112 O O . ARG A 1 145 ? -22.422 62.625 10.648 1 31.92 145 ARG A O 1
ATOM 1119 N N . PRO A 1 146 ? -24.375 62.375 9.836 1 41.91 146 PRO A N 1
ATOM 1120 C CA . PRO A 1 146 ? -24.719 63.781 10.086 1 41.91 146 PRO A CA 1
ATOM 1121 C C . PRO A 1 146 ? -24.672 64.188 11.562 1 41.91 146 PRO A C 1
ATOM 1123 O O . PRO A 1 146 ? -25.297 63.469 12.391 1 41.91 146 PRO A O 1
ATOM 1126 N N . GLU A 1 147 ? -23.453 63.875 12.375 1 29.91 147 GLU A N 1
ATOM 1127 C CA . GLU A 1 147 ? -23.672 64.688 13.57 1 29.91 147 GLU A CA 1
ATOM 1128 C C . GLU A 1 147 ? -23.656 66.188 13.234 1 29.91 147 GLU A C 1
ATOM 1130 O O . GLU A 1 147 ? -22.984 66.625 12.289 1 29.91 147 GLU A O 1
ATOM 1135 N N . MET B 1 1 ? -4.246 -2.566 23.984 1 21.91 1 MET B N 1
ATOM 1136 C CA . MET B 1 1 ? -3.834 -1.422 23.188 1 21.91 1 MET B CA 1
ATOM 1137 C C . MET B 1 1 ? -3.35 -1.87 21.812 1 21.91 1 MET B C 1
ATOM 1139 O O . MET B 1 1 ? -2.266 -2.443 21.688 1 21.91 1 MET B O 1
ATOM 1143 N N . GLU B 1 2 ? -4.211 -2.383 21.016 1 30.14 2 GLU B N 1
ATOM 1144 C CA . GLU B 1 2 ? -4.199 -3.246 19.844 1 30.14 2 GLU B CA 1
ATOM 1145 C C . GLU B 1 2 ? -3.57 -2.537 18.641 1 30.14 2 GLU B C 1
ATOM 1147 O O . GLU B 1 2 ? -3.992 -1.44 18.281 1 30.14 2 GLU B O 1
ATOM 1152 N N . CYS B 1 3 ? -2.299 -2.367 18.719 1 31.69 3 CYS B N 1
ATOM 1153 C CA . CYS B 1 3 ? -1.433 -1.795 17.688 1 31.69 3 CYS B CA 1
ATOM 1154 C C . CYS B 1 3 ? -1.962 -2.105 16.297 1 31.69 3 CYS B C 1
ATOM 1156 O O . CYS B 1 3 ? -2.643 -3.113 16.094 1 31.69 3 CYS B O 1
ATOM 1158 N N . LEU B 1 4 ? -2.178 -1.177 15.547 1 37.22 4 LEU B N 1
ATOM 1159 C CA . LEU B 1 4 ? -2.529 -1.557 14.188 1 37.22 4 LEU B CA 1
ATOM 1160 C C . LEU B 1 4 ? -1.905 -2.898 13.82 1 37.22 4 LEU B C 1
ATOM 1162 O O . LEU B 1 4 ? -2.396 -3.592 12.922 1 37.22 4 LEU B O 1
ATOM 1166 N N . CYS B 1 5 ? -0.695 -3.07 14.289 1 41.88 5 CYS B N 1
ATOM 1167 C CA . CYS B 1 5 ? -0.018 -4.34 14.055 1 41.88 5 CYS B CA 1
ATOM 1168 C C . CYS B 1 5 ? -0.698 -5.469 14.828 1 41.88 5 CYS B C 1
ATOM 1170 O O . CYS B 1 5 ? -0.47 -6.645 14.539 1 41.88 5 CYS B O 1
ATOM 1172 N N . ALA B 1 6 ? -0.946 -5.27 16.219 1 41.84 6 ALA B N 1
ATOM 1173 C CA . ALA B 1 6 ? -1.553 -6.395 16.922 1 41.84 6 ALA B CA 1
ATOM 1174 C C . ALA B 1 6 ? -2.771 -6.922 16.172 1 41.84 6 ALA B C 1
ATOM 1176 O O . ALA B 1 6 ? -3.029 -8.125 16.172 1 41.84 6 ALA B O 1
ATOM 1177 N N . HIS B 1 7 ? -3.635 -6.074 15.734 1 46.16 7 HIS B N 1
ATOM 1178 C CA . HIS B 1 7 ? -4.77 -6.398 14.883 1 46.16 7 HIS B CA 1
ATOM 1179 C C . HIS B 1 7 ? -4.898 -5.406 13.734 1 46.16 7 HIS B C 1
ATOM 1181 O O . HIS B 1 7 ? -5.355 -4.277 13.93 1 46.16 7 HIS B O 1
ATOM 1187 N N . PRO B 1 8 ? -3.738 -5.531 12.734 1 49 8 PRO B N 1
ATOM 1188 C CA . PRO B 1 8 ? -4.18 -4.668 11.633 1 49 8 PRO B CA 1
ATOM 1189 C C . PRO B 1 8 ? -5.695 -4.516 11.578 1 49 8 PRO B C 1
ATOM 1191 O O . PRO B 1 8 ? -6.43 -5.406 12.008 1 49 8 PRO B O 1
ATOM 1194 N N . PRO B 1 9 ? -6.133 -3.244 11.367 1 54.75 9 PRO B N 1
ATOM 1195 C CA . PRO B 1 9 ? -7.59 -3.121 11.328 1 54.75 9 PRO B CA 1
ATOM 1196 C C . PRO B 1 9 ? -8.25 -4.246 10.531 1 54.75 9 PRO B C 1
ATOM 1198 O O . PRO B 1 9 ? -7.867 -4.508 9.391 1 54.75 9 PRO B O 1
ATOM 1201 N N . ALA B 1 10 ? -8.758 -5.238 11.242 1 59.22 10 ALA B N 1
ATOM 1202 C CA . ALA B 1 10 ? -9.57 -6.332 10.711 1 59.22 10 ALA B CA 1
ATOM 1203 C C . ALA B 1 10 ? -10.336 -5.895 9.461 1 59.22 10 ALA B C 1
ATOM 1205 O O . ALA B 1 10 ? -10.789 -6.73 8.68 1 59.22 10 ALA B O 1
ATOM 1206 N N . GLY B 1 11 ? -9.961 -4.613 9.062 1 78.06 11 GLY B N 1
ATOM 1207 C CA . GLY B 1 11 ? -10.859 -4.215 7.996 1 78.06 11 GLY B CA 1
ATOM 1208 C C . GLY B 1 11 ? -10.133 -3.715 6.762 1 78.06 11 GLY B C 1
ATOM 1209 O O . GLY B 1 11 ? -10.758 -3.287 5.793 1 78.06 11 GLY B O 1
ATOM 1210 N N . LEU B 1 12 ? -8.789 -3.961 6.672 1 86.81 12 LEU B N 1
ATOM 1211 C CA . LEU B 1 12 ? -8.07 -3.43 5.52 1 86.81 12 LEU B CA 1
ATOM 1212 C C . LEU B 1 12 ? -8.414 -4.211 4.258 1 86.81 12 LEU B C 1
ATOM 1214 O O . LEU B 1 12 ? -8.398 -5.445 4.262 1 86.81 12 LEU B O 1
ATOM 1218 N N . GLN B 1 13 ? -8.648 -3.473 3.223 1 94.25 13 GLN B N 1
ATOM 1219 C CA . GLN B 1 13 ? -9.039 -4.125 1.976 1 94.25 13 GLN B CA 1
ATOM 1220 C C . GLN B 1 13 ? -7.984 -3.924 0.896 1 94.25 13 GLN B C 1
ATOM 1222 O O . GLN B 1 13 ? -7.859 -4.742 -0.019 1 94.25 13 G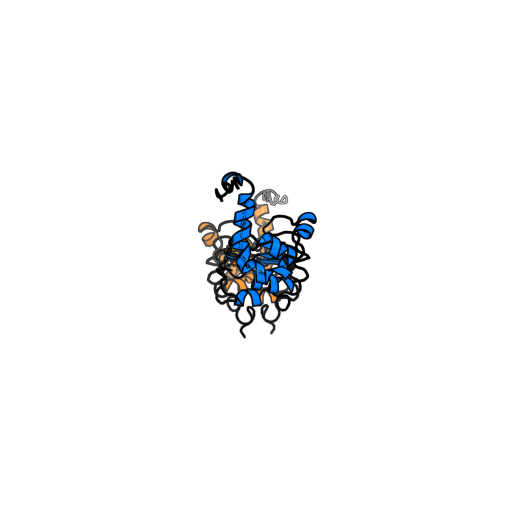LN B O 1
ATOM 1227 N N . HIS B 1 14 ? -7.273 -2.865 0.938 1 95.75 14 HIS B N 1
ATOM 1228 C CA . HIS B 1 14 ? -6.273 -2.531 -0.068 1 95.75 14 HIS B CA 1
ATOM 1229 C C . HIS B 1 14 ? -4.914 -2.262 0.575 1 95.75 14 HIS B C 1
ATOM 1231 O O . HIS B 1 14 ? -4.801 -1.403 1.451 1 95.75 14 HIS B O 1
ATOM 1237 N N . LEU B 1 15 ? -3.9 -3.014 0.105 1 94 15 LEU B N 1
ATOM 1238 C CA . LEU B 1 15 ? -2.576 -2.895 0.704 1 94 15 LEU B CA 1
ATOM 1239 C C . LEU B 1 15 ? -1.5 -2.801 -0.372 1 94 15 LEU B C 1
ATOM 1241 O O . LEU B 1 15 ? -1.438 -3.646 -1.269 1 94 15 LEU B O 1
ATOM 1245 N N . GLY B 1 16 ? -0.734 -1.805 -0.291 1 94.5 16 GLY B N 1
ATOM 1246 C CA . GLY B 1 16 ? 0.417 -1.654 -1.167 1 94.5 16 GLY B CA 1
ATOM 1247 C C . GLY B 1 16 ? 1.742 -1.785 -0.441 1 94.5 16 GLY B C 1
ATOM 1248 O O . GLY B 1 16 ? 2.012 -1.045 0.507 1 94.5 16 GLY B O 1
ATOM 1249 N N . LEU B 1 17 ? 2.609 -2.707 -0.878 1 93.12 17 LEU B N 1
ATOM 1250 C CA . LEU B 1 17 ? 3.922 -2.953 -0.288 1 93.12 17 LEU B CA 1
ATOM 1251 C C . LEU B 1 17 ? 4.992 -3.061 -1.369 1 93.12 17 LEU B C 1
ATOM 1253 O O . LEU B 1 17 ? 6.039 -3.676 -1.153 1 93.12 17 LEU B O 1
ATOM 1257 N N . GLY B 1 18 ? 4.684 -2.549 -2.508 1 93.94 18 GLY B N 1
ATOM 1258 C CA . GLY B 1 18 ? 5.66 -2.576 -3.586 1 93.94 18 GLY B CA 1
ATOM 1259 C C . GLY B 1 18 ? 6.898 -1.758 -3.287 1 93.94 18 GLY B C 1
ATOM 1260 O O . GLY B 1 18 ? 6.906 -0.944 -2.361 1 93.94 18 GLY B O 1
ATOM 1261 N N . HIS B 1 19 ? 8.039 -2.113 -3.992 1 95.19 19 HIS B N 1
ATOM 1262 C CA . HIS B 1 19 ? 9.273 -1.342 -3.932 1 95.19 19 HIS B CA 1
ATOM 1263 C C . HIS B 1 19 ? 9.82 -1.293 -2.51 1 95.19 19 HIS B C 1
ATOM 1265 O O . HIS B 1 19 ? 10.203 -0.225 -2.021 1 95.19 19 HIS B O 1
ATOM 1271 N N . ASN B 1 20 ? 9.875 -2.404 -1.795 1 92.06 20 ASN B N 1
ATOM 1272 C CA . ASN B 1 20 ? 10.344 -2.441 -0.413 1 92.06 20 ASN B CA 1
ATOM 1273 C C . ASN B 1 20 ? 11.5 -3.426 -0.239 1 92.06 20 ASN B C 1
ATOM 1275 O O . ASN B 1 20 ? 11.852 -3.779 0.887 1 92.06 20 ASN B O 1
ATOM 1279 N N . LYS B 1 21 ? 12.023 -3.947 -1.293 1 89.5 21 LYS B N 1
ATOM 1280 C CA . LYS B 1 21 ? 13.156 -4.871 -1.286 1 89.5 21 LYS B CA 1
ATOM 1281 C C . LYS B 1 21 ? 12.852 -6.109 -0.446 1 89.5 21 LYS B C 1
ATOM 1283 O O . LYS B 1 21 ? 13.719 -6.621 0.257 1 89.5 21 LYS B O 1
ATOM 1288 N N . LEU B 1 22 ? 11.641 -6.457 -0.515 1 86.94 22 LEU B N 1
ATOM 1289 C CA . LEU B 1 22 ? 11.234 -7.648 0.229 1 86.94 22 LEU B CA 1
ATOM 1290 C C . LEU B 1 22 ? 11.875 -8.898 -0.365 1 86.94 22 LEU B C 1
ATOM 1292 O O . LEU B 1 22 ? 11.914 -9.062 -1.587 1 86.94 22 LEU B O 1
ATOM 1296 N N . LEU B 1 23 ? 12.594 -9.711 0.251 1 78.06 23 LEU B N 1
ATOM 1297 C CA . LEU B 1 23 ? 13.383 -10.82 -0.288 1 78.06 23 LEU B CA 1
ATOM 1298 C C . LEU B 1 23 ? 12.906 -12.148 0.283 1 78.06 23 LEU B C 1
ATOM 1300 O O . LEU B 1 23 ? 12.883 -13.164 -0.422 1 78.06 23 LEU B O 1
ATOM 1304 N N . GLY B 1 24 ? 12.766 -12.25 1.636 1 62.41 24 GLY B N 1
ATOM 1305 C CA . GLY B 1 24 ? 12.906 -13.562 2.24 1 62.41 24 GLY B CA 1
ATOM 1306 C C . GLY B 1 24 ? 11.586 -14.297 2.373 1 62.41 24 GLY B C 1
ATOM 1307 O O . GLY B 1 24 ? 10.523 -13.734 2.102 1 62.41 24 GLY B O 1
ATOM 1308 N N . PRO B 1 25 ? 11.664 -15.641 2.451 1 59.34 25 PRO B N 1
ATOM 1309 C CA . PRO B 1 25 ? 10.523 -16.547 2.646 1 59.34 25 PRO B CA 1
ATOM 1310 C C . PRO B 1 25 ? 9.602 -16.094 3.773 1 59.34 25 PRO B C 1
ATOM 1312 O O . PRO B 1 25 ? 8.406 -16.391 3.752 1 59.34 25 PRO B O 1
ATOM 1315 N N . LEU B 1 26 ? 10.25 -15.375 4.594 1 59.72 26 LEU B N 1
ATOM 1316 C CA . LEU B 1 26 ? 9.461 -14.953 5.75 1 59.72 26 LEU B CA 1
ATOM 1317 C C . LEU B 1 26 ? 8.398 -13.938 5.344 1 59.72 26 LEU B C 1
ATOM 1319 O O . LEU B 1 26 ? 7.379 -13.797 6.02 1 59.72 26 LEU B O 1
ATOM 1323 N N . GLU B 1 27 ? 8.656 -13.398 4.152 1 66.06 27 GLU B N 1
ATOM 1324 C CA . GLU B 1 27 ? 7.711 -12.367 3.736 1 66.06 27 GLU B CA 1
ATOM 1325 C C . GLU B 1 27 ? 6.367 -12.977 3.338 1 66.06 27 GLU B C 1
ATOM 1327 O O . GLU B 1 27 ? 5.316 -12.375 3.568 1 66.06 27 GLU B O 1
ATOM 1332 N N . SER B 1 28 ? 6.531 -14.188 2.887 1 71.88 28 SER B N 1
ATOM 1333 C CA . SER B 1 28 ? 5.293 -14.875 2.529 1 71.88 28 SER B CA 1
ATOM 1334 C C . SER B 1 28 ? 4.441 -15.156 3.762 1 71.88 28 SER B C 1
ATOM 1336 O O . SER B 1 28 ? 3.213 -15.172 3.684 1 71.88 28 SER B O 1
ATOM 1338 N N . LEU B 1 29 ? 5.07 -15.234 4.871 1 69.25 29 LEU B N 1
ATOM 1339 C CA . LEU B 1 29 ? 4.355 -15.57 6.102 1 69.25 29 LEU B CA 1
ATOM 1340 C C . LEU B 1 29 ? 3.5 -14.398 6.57 1 69.25 29 LEU B C 1
ATOM 1342 O O . LEU B 1 29 ? 2.529 -14.594 7.309 1 69.25 29 LEU B O 1
ATOM 1346 N N . TYR B 1 30 ? 3.779 -13.289 5.973 1 77.31 30 TYR B N 1
ATOM 1347 C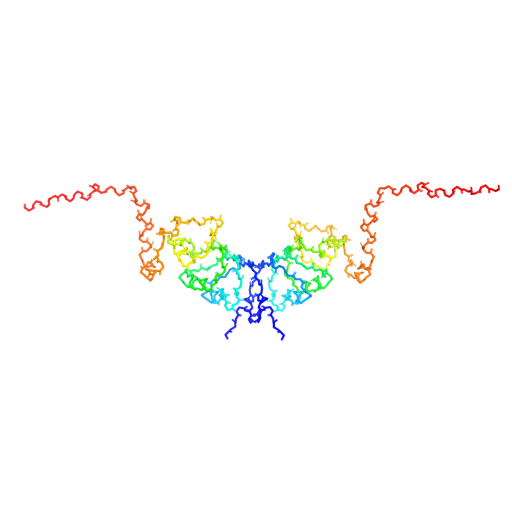 CA . TYR B 1 30 ? 3.074 -12.109 6.469 1 77.31 30 TYR B CA 1
ATOM 1348 C C . TYR B 1 30 ? 1.935 -11.727 5.531 1 77.31 30 TYR B C 1
ATOM 1350 O O . TYR B 1 30 ? 1.126 -10.852 5.855 1 77.31 30 TYR B O 1
ATOM 1358 N N . VAL B 1 31 ? 1.954 -12.336 4.5 1 86 31 VAL B N 1
ATOM 1359 C CA . VAL B 1 31 ? 0.898 -12.016 3.545 1 86 31 VAL B CA 1
ATOM 1360 C C . VAL B 1 31 ? -0.149 -13.125 3.545 1 86 31 VAL B C 1
ATOM 1362 O O . VAL B 1 31 ? -0.327 -13.82 2.541 1 86 31 VAL B O 1
ATOM 1365 N N . THR B 1 32 ? -0.81 -13.312 4.691 1 89 32 THR B N 1
ATOM 1366 C CA . THR B 1 32 ? -1.802 -14.352 4.918 1 89 32 THR B CA 1
ATOM 1367 C C . THR B 1 32 ? -3.082 -13.766 5.508 1 89 32 THR B C 1
ATOM 1369 O O . THR B 1 32 ? -3.107 -12.602 5.914 1 89 32 THR B O 1
ATOM 1372 N N . ALA B 1 33 ? -4.094 -14.648 5.629 1 90.19 33 ALA B N 1
ATOM 1373 C CA . ALA B 1 33 ? -5.387 -14.242 6.168 1 90.19 33 ALA B CA 1
ATOM 1374 C C . ALA B 1 33 ? -5.301 -13.992 7.672 1 90.19 33 ALA B C 1
ATOM 1376 O O . ALA B 1 33 ? -6.148 -13.297 8.242 1 90.19 33 ALA B O 1
ATOM 1377 N N . ASN B 1 34 ? -4.352 -14.594 8.336 1 85.38 34 ASN B N 1
ATOM 1378 C CA . ASN B 1 34 ? -4.16 -14.328 9.758 1 85.38 34 ASN B CA 1
ATOM 1379 C C . ASN B 1 34 ? -3.861 -12.859 10.023 1 85.38 34 ASN B C 1
ATOM 1381 O O . ASN B 1 34 ? -4.281 -12.305 11.039 1 85.38 34 ASN B O 1
ATOM 1385 N N . HIS B 1 35 ? -3.258 -12.234 9.047 1 81.88 35 HIS B N 1
ATOM 1386 C CA . HIS B 1 35 ? -2.885 -10.836 9.188 1 81.88 35 HIS B CA 1
ATOM 1387 C C . HIS B 1 35 ? -3.854 -9.93 8.43 1 81.88 35 HIS B C 1
ATOM 1389 O O . HIS B 1 35 ? -4.172 -8.828 8.891 1 81.88 35 HIS B O 1
ATOM 1395 N N . TRP B 1 36 ? -4.266 -10.484 7.355 1 86.56 36 TRP B N 1
ATOM 1396 C CA . TRP B 1 36 ? -5.082 -9.656 6.473 1 86.56 36 TRP B CA 1
ATOM 1397 C C . TRP B 1 36 ? -6.324 -10.414 6.016 1 86.56 36 TRP B C 1
ATOM 1399 O O . TRP B 1 36 ? -6.477 -10.719 4.828 1 86.56 36 TRP B O 1
ATOM 1409 N N . PRO B 1 37 ? -7.258 -10.617 6.867 1 88.88 37 PRO B N 1
ATOM 1410 C CA . PRO B 1 37 ? -8.383 -11.508 6.562 1 88.88 37 PRO B CA 1
ATOM 1411 C C . PRO B 1 37 ? -9.305 -10.945 5.48 1 88.88 37 PRO B C 1
ATOM 1413 O O . PRO B 1 37 ? -9.992 -11.703 4.797 1 88.88 37 PRO B O 1
ATOM 1416 N N . ASN B 1 38 ? -9.312 -9.648 5.305 1 92 38 ASN B N 1
ATOM 1417 C CA . ASN B 1 38 ? -10.305 -9.062 4.41 1 92 38 ASN B CA 1
ATOM 1418 C C . ASN B 1 38 ? -9.648 -8.398 3.203 1 92 38 ASN B C 1
ATOM 1420 O O . ASN B 1 38 ? -10.273 -7.594 2.512 1 92 38 ASN B O 1
ATOM 1424 N N . LEU B 1 39 ? -8.5 -8.75 2.891 1 94.25 39 LEU B N 1
ATOM 1425 C CA . LEU B 1 39 ? -7.746 -8.102 1.825 1 94.25 39 LEU B CA 1
ATOM 1426 C C . LEU B 1 39 ? -8.344 -8.422 0.459 1 94.25 39 LEU B C 1
ATOM 1428 O O . LEU B 1 39 ? -8.562 -9.594 0.138 1 94.25 39 LEU B O 1
ATOM 1432 N N . VAL B 1 40 ? -8.602 -7.398 -0.226 1 97.5 40 VAL B N 1
ATOM 1433 C CA . VAL B 1 40 ? -9.188 -7.539 -1.556 1 97.5 40 VAL B CA 1
ATOM 1434 C C . VAL B 1 40 ? -8.125 -7.273 -2.619 1 97.5 40 VAL B C 1
ATOM 1436 O O . VAL B 1 40 ? -8.133 -7.895 -3.684 1 97.5 40 VAL B O 1
ATOM 1439 N N . SER B 1 41 ? -7.234 -6.363 -2.34 1 98 41 SER B N 1
ATOM 1440 C CA . SER B 1 41 ? -6.188 -5.957 -3.271 1 98 41 SER B CA 1
ATOM 1441 C C . SER B 1 41 ? -4.828 -5.891 -2.582 1 98 41 SER B C 1
ATOM 1443 O O . SER B 1 41 ? -4.715 -5.375 -1.47 1 98 41 SER B O 1
ATOM 1445 N N . LEU B 1 42 ? -3.793 -6.438 -3.277 1 96.62 42 LEU B N 1
ATOM 1446 C CA . LEU B 1 42 ? -2.441 -6.473 -2.729 1 96.62 42 LEU B CA 1
ATOM 1447 C C . LEU B 1 42 ? -1.409 -6.168 -3.809 1 96.62 42 LEU B C 1
ATOM 1449 O O . LEU B 1 42 ? -1.427 -6.777 -4.879 1 96.62 42 LEU B O 1
ATOM 1453 N N . ASP B 1 43 ? -0.638 -5.23 -3.521 1 96.94 43 ASP B N 1
ATOM 1454 C CA . ASP B 1 43 ? 0.483 -4.914 -4.402 1 96.94 43 ASP B CA 1
ATOM 1455 C C . ASP B 1 43 ? 1.814 -5.27 -3.746 1 96.94 43 ASP B C 1
ATOM 1457 O O . ASP B 1 43 ? 2.225 -4.629 -2.775 1 96.94 43 ASP B O 1
ATOM 1461 N N . LEU B 1 44 ? 2.498 -6.262 -4.277 1 95.69 44 LEU B N 1
ATOM 1462 C CA . LEU B 1 44 ? 3.838 -6.672 -3.869 1 95.69 44 LEU B CA 1
ATOM 1463 C C . LEU B 1 44 ? 4.828 -6.512 -5.016 1 95.69 44 LEU B C 1
ATOM 1465 O O . LEU B 1 44 ? 5.848 -7.203 -5.062 1 95.69 44 LEU B O 1
ATOM 1469 N N . GLY B 1 45 ? 4.477 -5.648 -5.984 1 96.5 45 GLY B N 1
ATOM 1470 C CA . GLY B 1 45 ? 5.305 -5.477 -7.168 1 96.5 45 GLY B CA 1
ATOM 1471 C C . GLY B 1 45 ? 6.664 -4.875 -6.863 1 96.5 45 GLY B C 1
ATOM 1472 O O . GLY B 1 45 ? 6.832 -4.188 -5.852 1 96.5 45 GLY B O 1
ATOM 1473 N N . PHE B 1 46 ? 7.648 -5.223 -7.633 1 96.19 46 PHE B N 1
ATOM 1474 C CA . PHE B 1 46 ? 8.984 -4.637 -7.645 1 96.19 46 PHE B CA 1
ATOM 1475 C C . PHE B 1 46 ? 9.672 -4.824 -6.297 1 96.19 46 PHE B C 1
ATOM 1477 O O . PHE B 1 46 ? 10.203 -3.871 -5.727 1 96.19 46 PHE B O 1
ATOM 1484 N N . ASN B 1 47 ? 9.602 -5.996 -5.82 1 94.25 47 ASN B N 1
ATOM 1485 C CA . ASN B 1 47 ? 10.406 -6.465 -4.699 1 94.25 47 ASN B CA 1
ATOM 1486 C C . ASN B 1 47 ? 11.422 -7.512 -5.141 1 94.25 47 ASN B C 1
ATOM 1488 O O . ASN B 1 47 ? 11.805 -7.559 -6.309 1 94.25 47 ASN B O 1
ATOM 1492 N N . ASP B 1 48 ? 11.984 -8.258 -4.148 1 93.25 48 ASP B N 1
ATOM 1493 C CA . ASP B 1 48 ? 12.992 -9.273 -4.449 1 93.25 48 ASP B CA 1
ATOM 1494 C C . ASP B 1 48 ? 12.492 -10.664 -4.09 1 93.25 48 ASP B C 1
ATOM 1496 O O . ASP B 1 48 ? 13.258 -11.492 -3.594 1 93.25 48 ASP B O 1
ATOM 1500 N N . LEU B 1 49 ? 11.219 -10.859 -4.312 1 92.62 49 LEU B N 1
ATOM 1501 C CA . LEU B 1 49 ? 10.609 -12.148 -3.975 1 92.62 49 LEU B CA 1
ATOM 1502 C C . LEU B 1 49 ? 11.023 -13.219 -4.977 1 92.62 49 LEU B C 1
ATOM 1504 O O . LEU B 1 49 ? 11 -12.992 -6.188 1 92.62 49 LEU B O 1
ATOM 1508 N N . THR B 1 50 ? 11.367 -14.438 -4.453 1 91.69 50 THR B N 1
ATOM 1509 C CA . THR B 1 50 ? 11.953 -15.438 -5.344 1 91.69 50 THR B CA 1
ATOM 1510 C C . THR B 1 50 ? 11.156 -16.734 -5.309 1 91.69 50 THR B C 1
ATOM 1512 O O . THR B 1 50 ? 11.203 -17.531 -6.254 1 91.69 50 THR B O 1
ATOM 1515 N N . ASP B 1 51 ? 10.438 -17.094 -4.27 1 90.12 51 ASP B N 1
ATOM 1516 C CA . ASP B 1 51 ? 9.773 -18.375 -4.086 1 90.12 51 ASP B CA 1
ATOM 1517 C C . ASP B 1 51 ? 8.289 -18.281 -4.438 1 90.12 51 ASP B C 1
ATOM 1519 O O . ASP B 1 51 ? 7.465 -17.953 -3.584 1 90.12 51 ASP B O 1
ATOM 1523 N N . LEU B 1 52 ? 7.965 -18.672 -5.645 1 92.62 52 LEU B N 1
ATOM 1524 C CA . LEU B 1 52 ? 6.594 -18.547 -6.133 1 92.62 52 LEU B CA 1
ATOM 1525 C C . LEU B 1 52 ? 5.676 -19.516 -5.398 1 92.62 52 LEU B C 1
ATOM 1527 O O . LEU B 1 52 ? 4.57 -19.156 -5 1 92.62 52 LEU B O 1
ATOM 1531 N N . GLN B 1 53 ? 6.176 -20.688 -5.176 1 89.94 53 GLN B N 1
ATOM 1532 C CA . GLN B 1 53 ? 5.34 -21.719 -4.555 1 89.94 53 GLN B CA 1
ATOM 1533 C C . GLN B 1 53 ? 4.926 -21.312 -3.145 1 89.94 53 GLN B C 1
ATOM 1535 O O . GLN B 1 53 ? 3.746 -21.375 -2.793 1 89.94 53 GLN B O 1
ATOM 1540 N N . SER B 1 54 ? 5.875 -20.906 -2.416 1 90.38 54 SER B N 1
ATOM 1541 C CA . SER B 1 54 ? 5.574 -20.453 -1.061 1 90.38 54 SER B CA 1
ATOM 1542 C C . SER B 1 54 ? 4.645 -19.25 -1.071 1 90.38 54 SER B C 1
ATOM 1544 O O . SER B 1 54 ? 3.734 -19.156 -0.246 1 90.38 54 SER B O 1
ATOM 1546 N N . MET B 1 55 ? 4.902 -18.375 -2.008 1 93.56 55 MET B N 1
ATOM 1547 C CA . MET B 1 55 ? 4.102 -17.156 -2.094 1 93.56 55 MET B CA 1
ATOM 1548 C C . MET B 1 55 ? 2.643 -17.5 -2.4 1 93.56 55 MET B C 1
ATOM 1550 O O . MET B 1 55 ? 1.737 -17.031 -1.707 1 93.56 55 MET B O 1
ATOM 1554 N N . VAL B 1 56 ? 2.426 -18.328 -3.381 1 94.31 56 VAL B N 1
ATOM 1555 C CA . VAL B 1 56 ? 1.052 -18.625 -3.768 1 94.31 56 VAL B CA 1
ATOM 1556 C C . VAL B 1 56 ? 0.372 -19.438 -2.666 1 94.31 56 VAL B C 1
ATOM 1558 O O . VAL B 1 56 ? -0.834 -19.312 -2.445 1 94.31 56 VAL B O 1
ATOM 1561 N N . THR B 1 57 ? 1.125 -20.281 -1.956 1 92.44 57 THR B N 1
ATOM 1562 C CA . THR B 1 57 ? 0.577 -21.031 -0.827 1 92.44 57 THR B CA 1
ATOM 1563 C C . THR B 1 57 ? 0.064 -20.078 0.249 1 92.44 57 THR B C 1
ATOM 1565 O O . THR B 1 57 ? -1.034 -20.25 0.778 1 92.44 57 THR B O 1
ATOM 1568 N N . SER B 1 58 ? 0.784 -19.094 0.51 1 92.62 58 SER B N 1
ATOM 1569 C CA . SER B 1 58 ? 0.386 -18.078 1.483 1 92.62 58 SER B CA 1
ATOM 1570 C C . SER B 1 58 ? -0.796 -17.25 0.976 1 92.62 58 SER B C 1
ATOM 1572 O O . SER B 1 58 ? -1.776 -17.062 1.697 1 92.62 58 SER B O 1
ATOM 1574 N N . LEU B 1 59 ? -0.739 -16.797 -0.21 1 95.25 59 LEU B N 1
ATOM 1575 C CA . LEU B 1 59 ? -1.759 -15.938 -0.799 1 95.25 59 LEU B CA 1
ATOM 1576 C C . LEU B 1 59 ? -3.088 -16.672 -0.922 1 95.25 59 LEU B C 1
ATOM 1578 O O . LEU B 1 59 ? -4.152 -16.047 -0.894 1 95.25 59 LEU B O 1
ATOM 1582 N N . ARG B 1 60 ? -2.996 -17.953 -1.021 1 95.38 60 ARG B N 1
ATOM 1583 C CA . ARG B 1 60 ? -4.199 -18.766 -1.135 1 95.38 60 ARG B CA 1
ATOM 1584 C C . ARG B 1 60 ? -5.09 -18.609 0.094 1 95.38 60 ARG B C 1
ATOM 1586 O O . ARG B 1 60 ? -6.305 -18.797 0.019 1 95.38 60 ARG B O 1
ATOM 1593 N N . THR B 1 61 ? -4.523 -18.281 1.211 1 95.12 61 THR B N 1
ATOM 1594 C CA . THR B 1 61 ? -5.289 -18.109 2.441 1 95.12 61 THR B CA 1
ATOM 1595 C C . THR B 1 61 ? -6.164 -16.859 2.365 1 95.12 61 THR B C 1
ATOM 1597 O O . THR B 1 61 ? -7.117 -16.719 3.135 1 95.12 61 THR B O 1
ATOM 1600 N N . LEU B 1 62 ? -5.848 -15.969 1.509 1 95.06 62 LEU B N 1
ATOM 1601 C CA . LEU B 1 62 ? -6.586 -14.727 1.349 1 95.06 62 LEU B CA 1
ATOM 1602 C C . LEU B 1 62 ? -7.809 -14.93 0.461 1 95.06 62 LEU B C 1
ATOM 1604 O O . LEU B 1 62 ? -7.785 -14.594 -0.726 1 95.06 62 LEU B O 1
ATOM 1608 N N . ARG B 1 63 ? -8.844 -15.227 1.107 1 95.69 63 ARG B N 1
ATOM 1609 C CA . ARG B 1 63 ? -10.031 -15.719 0.414 1 95.69 63 ARG B CA 1
ATOM 1610 C C . ARG B 1 63 ? -10.742 -14.586 -0.321 1 95.69 63 ARG B C 1
ATOM 1612 O O . ARG B 1 63 ? -11.57 -14.836 -1.204 1 95.69 63 ARG B O 1
ATOM 1619 N N . HIS B 1 64 ? -10.484 -13.391 -0.029 1 96.75 64 HIS B N 1
ATOM 1620 C CA . HIS B 1 64 ? -11.172 -12.266 -0.655 1 96.75 64 HIS B CA 1
ATOM 1621 C C . HIS B 1 64 ? -10.289 -11.586 -1.692 1 96.75 64 HIS B C 1
ATOM 1623 O O . HIS B 1 64 ? -10.711 -10.609 -2.322 1 96.75 64 HIS B O 1
ATOM 1629 N N . LEU B 1 65 ? -9.141 -12.031 -1.912 1 98.06 65 LEU B N 1
ATOM 1630 C CA . LEU B 1 65 ? -8.18 -11.375 -2.795 1 98.06 65 LEU B CA 1
ATOM 1631 C C . LEU B 1 65 ? -8.633 -11.453 -4.246 1 98.06 65 LEU B C 1
ATOM 1633 O O . LEU B 1 65 ? -8.891 -12.539 -4.77 1 98.06 65 LEU B O 1
ATOM 1637 N N . ARG B 1 66 ? -8.719 -10.25 -4.855 1 98.56 66 ARG B N 1
ATOM 1638 C CA . ARG B 1 66 ? -9.188 -10.156 -6.234 1 98.56 66 ARG B CA 1
ATOM 1639 C C . ARG B 1 66 ? -8.125 -9.531 -7.137 1 98.56 66 ARG B C 1
ATOM 1641 O O . ARG B 1 66 ? -8.055 -9.836 -8.328 1 98.56 66 ARG B O 1
ATOM 1648 N N . LEU B 1 67 ? -7.379 -8.633 -6.672 1 98.75 67 LEU B N 1
ATOM 1649 C CA . LEU B 1 67 ? -6.355 -7.906 -7.414 1 98.75 67 LEU B CA 1
ATOM 1650 C C . LEU B 1 67 ? -4.977 -8.125 -6.797 1 98.75 67 LEU B C 1
ATOM 1652 O O . LEU B 1 67 ? -4.789 -7.914 -5.598 1 98.75 67 LEU B O 1
ATOM 1656 N N . LEU B 1 68 ? -4.012 -8.594 -7.652 1 98.62 68 LEU B N 1
ATOM 1657 C CA . LEU B 1 68 ? -2.672 -8.922 -7.172 1 98.62 68 LEU B CA 1
ATOM 1658 C C . LEU B 1 68 ? -1.607 -8.391 -8.133 1 98.62 68 LEU B C 1
ATOM 1660 O O . LEU B 1 68 ? -1.751 -8.508 -9.352 1 98.62 68 LEU B O 1
ATOM 1664 N N . VAL B 1 69 ? -0.644 -7.816 -7.586 1 98.56 69 VAL B N 1
ATOM 1665 C CA . VAL B 1 69 ? 0.52 -7.414 -8.367 1 98.56 69 VAL B CA 1
ATOM 1666 C C . VAL B 1 69 ? 1.774 -8.078 -7.809 1 98.56 69 VAL B C 1
ATOM 1668 O O . VAL B 1 69 ? 2.096 -7.926 -6.629 1 98.56 69 VAL B O 1
ATOM 1671 N N . LEU B 1 70 ? 2.502 -8.82 -8.648 1 97.56 70 LEU B N 1
ATOM 1672 C CA . LEU B 1 70 ? 3.758 -9.469 -8.281 1 97.56 70 LEU B CA 1
ATOM 1673 C C . LEU B 1 70 ? 4.852 -9.125 -9.289 1 97.56 70 LEU B C 1
ATOM 1675 O O . LEU B 1 70 ? 6.012 -9.508 -9.109 1 97.56 70 LEU B O 1
ATOM 1679 N N . GLN B 1 71 ? 4.43 -8.398 -10.328 1 97.69 71 GLN B N 1
ATOM 1680 C CA . GLN B 1 71 ? 5.371 -8.07 -11.398 1 97.69 71 GLN B CA 1
ATOM 1681 C C . GLN B 1 71 ? 6.609 -7.367 -10.844 1 97.69 71 GLN B C 1
ATOM 1683 O O . GLN B 1 71 ? 6.535 -6.684 -9.82 1 97.69 71 GLN B O 1
ATOM 1688 N N . GLY B 1 72 ? 7.781 -7.609 -11.539 1 97.12 72 GLY B N 1
ATOM 1689 C CA . GLY B 1 72 ? 9.023 -6.977 -11.125 1 97.12 72 GLY B CA 1
ATOM 1690 C C . GLY B 1 72 ? 9.797 -7.789 -10.109 1 97.12 72 GLY B C 1
ATOM 1691 O O . GLY B 1 72 ? 10.938 -7.453 -9.766 1 97.12 72 GLY B O 1
ATOM 1692 N N . ASN B 1 73 ? 9.188 -8.867 -9.602 1 94.88 73 ASN B N 1
ATOM 1693 C CA . ASN B 1 73 ? 9.898 -9.812 -8.742 1 94.88 73 ASN B CA 1
ATOM 1694 C C . ASN B 1 73 ? 10.555 -10.922 -9.555 1 94.88 73 ASN B C 1
ATOM 1696 O O . ASN B 1 73 ? 10.062 -11.297 -10.617 1 94.88 73 ASN B O 1
ATOM 1700 N N . PRO B 1 74 ? 11.688 -11.523 -9.062 1 95.44 74 PRO B N 1
ATOM 1701 C CA . PRO B 1 74 ? 12.266 -12.68 -9.734 1 95.44 74 PRO B CA 1
ATOM 1702 C C . PRO B 1 74 ? 11.273 -13.828 -9.898 1 95.44 74 PRO B C 1
ATOM 1704 O O . PRO B 1 74 ? 11.266 -14.508 -10.93 1 95.44 74 PRO B O 1
ATOM 1707 N N . LEU B 1 75 ? 10.352 -14.023 -8.953 1 93.56 75 LEU B N 1
ATOM 1708 C CA . LEU B 1 75 ? 9.406 -15.125 -9.016 1 93.56 75 LEU B CA 1
ATOM 1709 C C . LEU B 1 75 ? 8.453 -14.961 -10.195 1 93.56 75 LEU B C 1
ATOM 1711 O O . LEU B 1 75 ? 7.832 -15.93 -10.641 1 93.56 75 LEU B O 1
ATOM 1715 N N . ALA B 1 76 ? 8.297 -13.766 -10.68 1 96.19 76 ALA B N 1
ATOM 1716 C CA . ALA B 1 76 ? 7.359 -13.5 -11.766 1 96.19 76 ALA B CA 1
ATOM 1717 C C . ALA B 1 76 ? 8.008 -13.75 -13.125 1 96.19 76 ALA B C 1
ATOM 1719 O O . ALA B 1 76 ? 7.348 -13.68 -14.156 1 96.19 76 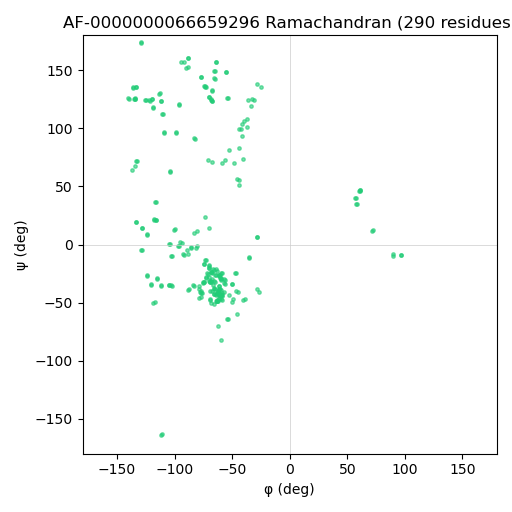ALA B O 1
ATOM 1720 N N . LEU B 1 77 ? 9.273 -14.117 -13.125 1 94.19 77 LEU B N 1
ATOM 1721 C CA . LEU B 1 77 ? 10.016 -14.352 -14.359 1 94.19 77 LEU B CA 1
ATOM 1722 C C . LEU B 1 77 ? 9.945 -15.82 -14.766 1 94.19 77 LEU B C 1
ATOM 1724 O O . LEU B 1 77 ? 10.32 -16.172 -15.883 1 94.19 77 LEU B O 1
ATOM 1728 N N . VAL B 1 78 ? 9.43 -16.656 -13.953 1 91.94 78 VAL B N 1
ATOM 1729 C CA . VAL B 1 78 ? 9.367 -18.078 -14.273 1 91.94 78 VAL B CA 1
ATOM 1730 C C . VAL B 1 78 ? 8.234 -18.344 -15.258 1 91.94 78 VAL B C 1
ATOM 1732 O O . VAL B 1 78 ? 7.191 -17.688 -15.211 1 91.94 78 VAL B O 1
ATOM 1735 N N . PRO B 1 79 ? 8.383 -19.234 -16.141 1 89.94 79 PRO B N 1
ATOM 1736 C CA . PRO B 1 79 ? 7.445 -19.453 -17.25 1 89.94 79 PRO B CA 1
ATOM 1737 C C . PRO B 1 79 ? 6.043 -19.812 -16.766 1 89.94 79 PRO B C 1
ATOM 1739 O O . PRO B 1 79 ? 5.055 -19.469 -17.422 1 89.94 79 PRO B O 1
ATOM 1742 N N . TYR B 1 80 ? 5.914 -20.406 -15.672 1 91.44 80 TYR B N 1
ATOM 1743 C CA . TYR B 1 80 ? 4.613 -20.906 -15.227 1 91.44 80 TYR B CA 1
ATOM 1744 C C . TYR B 1 80 ? 3.992 -19.953 -14.211 1 91.44 80 TYR B C 1
ATOM 1746 O O . TYR B 1 80 ? 2.957 -20.25 -13.609 1 91.44 80 TYR B O 1
ATOM 1754 N N . TYR B 1 81 ? 4.539 -18.844 -14.117 1 94.94 81 TYR B N 1
ATOM 1755 C CA . TYR B 1 81 ? 4.156 -17.859 -13.117 1 94.94 81 TYR B CA 1
ATOM 1756 C C . TYR B 1 81 ? 2.658 -17.578 -13.18 1 94.94 81 TYR B C 1
ATOM 1758 O O . TYR B 1 81 ? 1.943 -17.766 -12.188 1 94.94 81 TYR B O 1
ATOM 1766 N N . ARG B 1 82 ? 2.203 -17.031 -14.297 1 95.25 82 ARG B N 1
ATOM 1767 C CA . ARG B 1 82 ? 0.812 -16.609 -14.406 1 95.25 82 ARG B CA 1
ATOM 1768 C C . ARG B 1 82 ? -0.142 -17.766 -14.188 1 95.25 82 ARG B C 1
ATOM 1770 O O . ARG B 1 82 ? -1.083 -17.672 -13.398 1 95.25 82 ARG B O 1
ATOM 1777 N N . GLY B 1 83 ? 0.14 -18.906 -14.875 1 95.06 83 GLY B N 1
ATOM 1778 C CA . GLY B 1 83 ? -0.725 -20.078 -14.773 1 95.06 83 GLY B CA 1
ATOM 1779 C C . GLY B 1 83 ? -0.818 -20.625 -13.367 1 95.06 83 GLY B C 1
ATOM 1780 O O . GLY B 1 83 ? -1.914 -20.906 -12.875 1 95.06 83 GLY B O 1
ATOM 1781 N N . LEU B 1 84 ? 0.285 -20.766 -12.719 1 95.12 84 LEU B N 1
ATOM 1782 C CA . LEU B 1 84 ? 0.31 -21.297 -11.359 1 95.12 84 LEU B CA 1
ATOM 1783 C C . LEU B 1 84 ? -0.421 -20.359 -10.398 1 95.12 84 LEU B C 1
ATOM 1785 O O . LEU B 1 84 ? -1.17 -20.828 -9.531 1 95.12 84 LEU B O 1
ATOM 1789 N N . THR B 1 85 ? -0.167 -19.078 -10.562 1 96.94 85 THR B N 1
ATOM 1790 C CA . THR B 1 85 ? -0.8 -18.094 -9.695 1 96.94 85 THR B CA 1
ATOM 1791 C C . THR B 1 85 ? -2.316 -18.125 -9.867 1 96.94 85 THR B C 1
ATOM 1793 O O . THR B 1 85 ? -3.055 -18.172 -8.875 1 96.94 85 THR B O 1
ATOM 1796 N N . ILE B 1 86 ? -2.732 -18.094 -11.07 1 96.81 86 ILE B N 1
ATOM 1797 C CA . ILE B 1 86 ? -4.156 -18.078 -11.375 1 96.81 86 ILE B CA 1
ATOM 1798 C C . ILE B 1 86 ? -4.809 -19.359 -10.867 1 96.81 86 ILE B C 1
ATOM 1800 O O . ILE B 1 86 ? -5.895 -19.328 -10.281 1 96.81 86 ILE B O 1
ATOM 1804 N N . ASP B 1 87 ? -4.156 -20.422 -11.062 1 95.94 87 ASP B N 1
ATOM 1805 C CA . ASP B 1 87 ? -4.703 -21.703 -10.625 1 95.94 87 ASP B CA 1
ATOM 1806 C C . ASP B 1 87 ? -4.805 -21.75 -9.102 1 95.94 87 ASP B C 1
ATOM 1808 O O . ASP B 1 87 ? -5.742 -22.344 -8.555 1 95.94 87 ASP B O 1
ATOM 1812 N N . SER B 1 88 ? -3.83 -21.188 -8.453 1 95.31 88 SER B N 1
ATOM 1813 C CA . SER B 1 88 ? -3.746 -21.266 -6.996 1 95.31 88 SER B CA 1
ATOM 1814 C C . SER B 1 88 ? -4.75 -20.328 -6.332 1 95.31 88 SER B C 1
ATOM 1816 O O . SER B 1 88 ? -5.234 -20.609 -5.234 1 95.31 88 SER B O 1
ATOM 1818 N N . LEU B 1 89 ? -5.004 -19.234 -6.977 1 96.88 89 LEU B N 1
ATOM 1819 C CA . LEU B 1 89 ? -5.871 -18.203 -6.398 1 96.88 89 LEU B CA 1
ATOM 1820 C C . LEU B 1 89 ? -7.203 -18.141 -7.145 1 96.88 89 LEU B C 1
ATOM 1822 O O . LEU B 1 89 ? -7.359 -17.344 -8.07 1 96.88 89 LEU B O 1
ATOM 1826 N N . ALA B 1 90 ? -8.18 -18.766 -6.676 1 92.12 90 ALA B N 1
ATOM 1827 C CA . ALA B 1 90 ? -9.438 -19.031 -7.371 1 92.12 90 ALA B CA 1
ATOM 1828 C C . ALA B 1 90 ? -10.242 -17.75 -7.559 1 92.12 90 ALA B C 1
ATOM 1830 O O . ALA B 1 90 ? -10.945 -17.594 -8.562 1 92.12 90 ALA B O 1
ATOM 1831 N N . GLN B 1 91 ? -10.133 -16.844 -6.664 1 96.25 91 GLN B N 1
ATOM 1832 C CA . GLN B 1 91 ? -10.984 -15.656 -6.699 1 96.25 91 GLN B CA 1
ATOM 1833 C C . GLN B 1 91 ? -10.297 -14.508 -7.422 1 96.25 91 GLN B C 1
ATOM 1835 O O . GLN B 1 91 ? -10.867 -13.422 -7.562 1 96.25 91 GLN B O 1
ATOM 1840 N N . LEU B 1 92 ? -9.125 -14.75 -7.91 1 98 92 LEU B N 1
ATOM 1841 C CA . LEU B 1 92 ? -8.328 -13.688 -8.523 1 98 92 LEU B CA 1
ATOM 1842 C C . LEU B 1 92 ? -8.977 -13.203 -9.812 1 98 92 LEU B C 1
ATOM 1844 O O . LEU B 1 92 ? -9.352 -14.008 -10.672 1 98 92 LEU B O 1
ATOM 1848 N N . CYS B 1 93 ? -9.078 -11.859 -9.945 1 98.5 93 CYS B N 1
ATOM 1849 C CA . CYS B 1 93 ? -9.703 -11.25 -11.117 1 98.5 93 CYS B CA 1
ATOM 1850 C C . CYS B 1 93 ? -8.672 -10.508 -11.961 1 98.5 93 CYS B C 1
ATOM 1852 O O . CYS B 1 93 ? -8.797 -10.445 -13.188 1 98.5 93 CYS B O 1
ATOM 1854 N N . VAL B 1 94 ? -7.742 -9.938 -11.359 1 98.81 94 VAL B N 1
ATOM 1855 C CA . VAL B 1 94 ? -6.719 -9.156 -12.047 1 98.81 94 VAL B CA 1
ATOM 1856 C C . VAL B 1 94 ? -5.34 -9.516 -11.492 1 98.81 94 VAL B C 1
ATOM 1858 O O . VAL B 1 94 ? -5.129 -9.516 -10.281 1 98.81 94 VAL B O 1
ATOM 1861 N N . LEU B 1 95 ? -4.414 -9.906 -12.367 1 98.69 95 LEU B N 1
ATOM 1862 C CA . LEU B 1 95 ? -3.018 -10.156 -12.039 1 98.69 95 LEU B CA 1
ATOM 1863 C C . LEU B 1 95 ? -2.098 -9.219 -12.812 1 98.69 95 LEU B C 1
ATOM 1865 O O . LEU B 1 95 ? -2.145 -9.18 -14.047 1 98.69 95 LEU B O 1
ATOM 1869 N N . ASP B 1 96 ? -1.362 -8.398 -12.164 1 98.44 96 ASP B N 1
ATOM 1870 C CA . ASP B 1 96 ? -0.412 -7.484 -12.797 1 98.44 96 ASP B CA 1
ATOM 1871 C C . ASP B 1 96 ? -1.109 -6.578 -13.805 1 98.44 96 ASP B C 1
ATOM 1873 O O . ASP B 1 96 ? -0.648 -6.43 -14.938 1 98.44 96 ASP B O 1
ATOM 1877 N N . ASP B 1 97 ? -2.283 -6.16 -13.383 1 97.12 97 ASP B N 1
ATOM 1878 C CA . ASP B 1 97 ? -3.082 -5.176 -14.109 1 97.12 97 ASP B CA 1
ATOM 1879 C C . ASP B 1 97 ? -3.68 -5.781 -15.375 1 97.12 97 ASP B C 1
ATOM 1881 O O . ASP B 1 97 ? -4.043 -5.059 -16.312 1 97.12 97 ASP B O 1
ATOM 1885 N N . ILE B 1 98 ? -3.607 -7.02 -15.461 1 97.69 98 ILE B N 1
ATOM 1886 C CA . ILE B 1 98 ? -4.23 -7.719 -16.578 1 97.69 98 ILE B CA 1
ATOM 1887 C C . ILE B 1 98 ? -5.383 -8.578 -16.078 1 97.69 98 ILE B C 1
ATOM 1889 O O . ILE B 1 98 ? -5.219 -9.359 -15.125 1 97.69 98 ILE B O 1
ATOM 1893 N N . THR B 1 99 ? -6.496 -8.516 -16.609 1 98.38 99 THR B N 1
ATOM 1894 C CA . THR B 1 99 ? -7.684 -9.258 -16.219 1 98.38 99 THR B CA 1
ATOM 1895 C C . THR B 1 99 ? -7.484 -10.758 -16.438 1 98.38 99 THR B C 1
ATOM 1897 O O . THR B 1 99 ? -6.926 -11.164 -17.469 1 98.38 99 THR B O 1
ATOM 1900 N N . VAL B 1 100 ? -8.008 -11.547 -15.555 1 97.88 100 VAL B N 1
ATOM 1901 C CA . VAL B 1 100 ? -7.996 -13 -15.672 1 97.88 100 VAL B CA 1
ATOM 1902 C C . VAL B 1 100 ? -9.312 -13.484 -16.281 1 97.88 100 VAL B C 1
ATOM 1904 O O . VAL B 1 100 ? -10.375 -13.32 -15.672 1 97.88 100 VAL B O 1
ATOM 1907 N N . SER B 1 101 ? -9.195 -14.109 -17.328 1 96.06 101 SER B N 1
ATOM 1908 C CA . SER B 1 101 ? -10.414 -14.555 -18 1 96.06 101 SER B CA 1
ATOM 1909 C C . SER B 1 101 ? -10.852 -15.93 -17.484 1 96.06 101 SER B C 1
ATOM 1911 O O . SER B 1 101 ? -10.031 -16.703 -16.984 1 96.06 101 SER B O 1
ATOM 1913 N N . PRO B 1 102 ? -12.164 -16.234 -17.719 1 94.69 102 PRO B N 1
ATOM 1914 C CA . PRO B 1 102 ? -12.633 -17.578 -17.375 1 94.69 102 PRO B CA 1
ATOM 1915 C C . PRO B 1 102 ? -11.914 -18.672 -18.156 1 94.69 102 PRO B C 1
ATOM 1917 O O . PRO B 1 102 ? -11.664 -19.75 -17.625 1 94.69 102 PRO B O 1
ATOM 1920 N N . ASN B 1 103 ? -11.617 -18.375 -19.359 1 94.12 103 ASN B N 1
ATOM 1921 C CA . ASN B 1 103 ? -10.891 -19.328 -20.172 1 94.12 103 ASN B CA 1
ATOM 1922 C C . ASN B 1 103 ? -9.516 -19.641 -19.594 1 94.12 103 ASN B C 1
ATOM 1924 O O . ASN B 1 103 ? -9.086 -20.797 -19.578 1 94.12 103 ASN B O 1
ATOM 1928 N N . GLU B 1 104 ? -8.836 -18.672 -19.156 1 93.25 104 GLU B N 1
ATOM 1929 C CA . GLU B 1 104 ? -7.547 -18.891 -18.516 1 93.25 104 GLU B CA 1
ATOM 1930 C C . GLU B 1 104 ? -7.684 -19.766 -17.281 1 93.25 104 GLU B C 1
ATOM 1932 O O . GLU B 1 104 ? -6.859 -20.656 -17.047 1 93.25 104 GLU B O 1
ATOM 1937 N N . LYS B 1 105 ? -8.648 -19.516 -16.516 1 93 105 LYS B N 1
ATOM 1938 C CA . LYS B 1 105 ? -8.875 -20.297 -15.305 1 93 105 LYS B CA 1
ATOM 1939 C C . LYS B 1 105 ? -9.078 -21.781 -15.633 1 93 105 LYS B C 1
ATOM 1941 O O . LYS B 1 105 ? -8.547 -22.656 -14.938 1 93 105 LYS B O 1
ATOM 1946 N N . HIS B 1 106 ? -9.844 -21.938 -16.625 1 93 106 HIS B N 1
ATOM 1947 C CA . HIS B 1 106 ? -10.078 -23.312 -17.062 1 93 106 HIS B CA 1
ATOM 1948 C C . HIS B 1 106 ? -8.797 -23.938 -17.594 1 93 106 HIS B C 1
ATOM 1950 O O . HIS B 1 106 ? -8.469 -25.078 -17.25 1 93 106 HIS B O 1
ATOM 1956 N N . LEU B 1 107 ? -8.086 -23.172 -18.359 1 90.56 107 LEU B N 1
ATOM 1957 C CA . LEU B 1 107 ? -6.871 -23.641 -19 1 90.56 107 LEU B CA 1
ATOM 1958 C C . LEU B 1 107 ? -5.832 -24.047 -17.953 1 90.56 107 LEU B C 1
ATOM 1960 O O . LEU B 1 107 ? -5.121 -25.047 -18.141 1 90.56 107 LEU B O 1
ATOM 1964 N N . PHE B 1 108 ? -5.762 -23.328 -16.922 1 90.81 108 PHE B N 1
ATOM 1965 C CA . PHE B 1 108 ? -4.668 -23.531 -15.977 1 90.81 108 PHE B CA 1
ATOM 1966 C C . PHE B 1 108 ? -5.102 -24.438 -14.836 1 90.81 108 PHE B C 1
ATOM 1968 O O . PHE B 1 108 ? -4.316 -24.719 -13.922 1 90.81 108 PHE B O 1
ATOM 1975 N N . ARG B 1 109 ? -6.25 -24.844 -14.82 1 90.38 109 ARG B N 1
ATOM 1976 C CA . ARG B 1 109 ? -6.781 -25.672 -13.734 1 90.38 109 ARG B CA 1
ATOM 1977 C C . ARG B 1 109 ? -5.91 -26.906 -13.508 1 90.38 109 ARG B C 1
ATOM 1979 O O . ARG B 1 109 ? -5.574 -27.609 -14.453 1 90.38 109 ARG B O 1
ATOM 1986 N N . GLY B 1 110 ? -5.461 -27.094 -12.266 1 88 110 GLY B N 1
ATOM 1987 C CA . GLY B 1 110 ? -4.699 -28.281 -11.914 1 88 110 GLY B CA 1
ATOM 1988 C C . GLY B 1 110 ? -3.197 -28.062 -11.945 1 88 110 GLY B C 1
ATOM 1989 O O . GLY B 1 110 ? -2.43 -28.922 -11.523 1 88 110 GLY B O 1
ATOM 1990 N N . LEU B 1 111 ? -2.752 -27.016 -12.406 1 83.5 111 LEU B N 1
ATOM 1991 C CA . LEU B 1 111 ? -1.327 -26.719 -12.492 1 83.5 111 LEU B CA 1
ATOM 1992 C C . LEU B 1 111 ? -0.69 -26.719 -11.102 1 83.5 111 LEU B C 1
ATOM 1994 O O . LEU B 1 111 ? 0.471 -27.094 -10.953 1 83.5 111 LEU B O 1
ATOM 1998 N N . SER B 1 112 ? -1.378 -26.234 -10.211 1 80.25 112 SER B N 1
ATOM 1999 C CA . SER B 1 112 ? -0.838 -26.125 -8.859 1 80.25 112 SER B CA 1
ATOM 2000 C C . SER B 1 112 ? -0.669 -27.5 -8.219 1 80.25 112 SER B C 1
ATOM 2002 O O . SER B 1 112 ? 0.123 -27.656 -7.289 1 80.25 112 SER B O 1
ATOM 2004 N N . LEU B 1 113 ? -1.497 -28.422 -8.531 1 71.81 113 LEU B N 1
ATOM 2005 C CA . LEU B 1 113 ? -1.364 -29.797 -8.023 1 71.81 113 LEU B CA 1
ATOM 2006 C C . LEU B 1 113 ? -0.097 -30.453 -8.562 1 71.81 113 LEU B C 1
ATOM 2008 O O . LEU B 1 113 ? 0.494 -31.297 -7.898 1 71.81 113 LEU B O 1
ATOM 2012 N N . ASN B 1 114 ? 0.218 -30.062 -9.703 1 57.41 114 ASN B N 1
ATOM 2013 C CA . ASN B 1 114 ? 1.408 -30.625 -10.328 1 57.41 114 ASN B CA 1
ATOM 2014 C C . ASN B 1 114 ? 2.664 -29.844 -9.961 1 57.41 114 ASN B C 1
ATOM 2016 O O . ASN B 1 114 ? 3.756 -30.156 -10.445 1 57.41 114 ASN B O 1
ATOM 2020 N N . GLY B 1 115 ? 2.586 -28.844 -9.375 1 52.06 115 GLY B N 1
ATOM 2021 C CA . GLY B 1 115 ? 3.602 -27.828 -9.117 1 52.06 115 GLY B CA 1
ATOM 2022 C C . GLY B 1 115 ? 4.824 -28.391 -8.406 1 52.06 115 GLY B C 1
ATOM 2023 O O . GLY B 1 115 ? 5.898 -27.781 -8.445 1 52.06 115 GLY B O 1
ATOM 2024 N N . ASP B 1 116 ? 4.672 -29.266 -7.453 1 51.06 116 ASP B N 1
ATOM 2025 C CA . ASP B 1 116 ? 5.926 -29.891 -7.059 1 51.06 116 ASP B CA 1
ATOM 2026 C C . ASP B 1 116 ? 6.73 -30.328 -8.281 1 51.06 116 ASP B C 1
ATOM 2028 O O . ASP B 1 116 ? 7.961 -30.281 -8.273 1 51.06 116 ASP B O 1
ATOM 2032 N N . LEU B 1 117 ? 6.07 -30.859 -9.273 1 47.47 117 LEU B N 1
ATOM 2033 C CA . LEU B 1 117 ? 6.734 -31.406 -10.445 1 47.47 117 LEU B CA 1
ATOM 2034 C C . LEU B 1 117 ? 7.25 -30.297 -11.359 1 47.47 117 LEU B C 1
ATOM 2036 O O . LEU B 1 117 ? 8.25 -30.484 -12.055 1 47.47 117 LEU B O 1
ATOM 2040 N N . LEU B 1 118 ? 6.555 -29.234 -11.367 1 48.03 118 LEU B N 1
ATOM 2041 C CA . LEU B 1 118 ? 6.855 -28.188 -12.336 1 48.03 118 LEU B CA 1
ATOM 2042 C C . LEU B 1 118 ? 8.062 -27.375 -11.891 1 48.03 118 LEU B C 1
ATOM 2044 O O . LEU B 1 118 ? 8.562 -26.547 -12.656 1 48.03 118 LEU B O 1
ATOM 2048 N N . ALA B 1 119 ? 8.211 -27.109 -10.695 1 47.84 119 ALA B N 1
ATOM 2049 C CA . ALA B 1 119 ? 9.43 -26.406 -10.32 1 47.84 119 ALA B CA 1
ATOM 2050 C C . ALA B 1 119 ? 10.625 -26.922 -11.109 1 47.84 119 ALA B C 1
ATOM 2052 O O . ALA B 1 119 ? 11.492 -26.156 -11.531 1 47.84 119 ALA B O 1
ATOM 2053 N N . GLN B 1 120 ? 10.773 -28.156 -11.188 1 44.66 120 GLN B N 1
ATOM 2054 C CA . GLN B 1 120 ? 11.891 -28.766 -11.898 1 44.66 120 GLN B CA 1
ATOM 2055 C C . GLN B 1 120 ? 11.68 -28.719 -13.406 1 44.66 120 GLN B C 1
ATOM 2057 O O . GLN B 1 120 ? 12.617 -28.453 -14.164 1 44.66 120 GLN B O 1
ATOM 2062 N N . GLU B 1 121 ? 10.508 -28.969 -13.945 1 44.47 121 GLU B N 1
ATOM 2063 C CA . GLU B 1 121 ? 10.242 -29.125 -15.375 1 44.47 121 GLU B CA 1
ATOM 2064 C C . GLU B 1 121 ? 9.945 -27.781 -16.031 1 44.47 121 GLU B C 1
ATOM 2066 O O . GLU B 1 121 ? 10.227 -27.594 -17.219 1 44.47 121 GLU B O 1
ATOM 2071 N N . ALA B 1 122 ? 9.281 -26.844 -15.531 1 43.5 122 ALA B N 1
ATOM 2072 C CA . ALA B 1 122 ? 8.859 -25.594 -16.156 1 43.5 122 ALA B CA 1
ATOM 2073 C C . ALA B 1 122 ? 10.062 -24.781 -16.641 1 43.5 122 ALA B C 1
ATOM 2075 O O . ALA B 1 122 ? 9.906 -23.828 -17.406 1 43.5 122 ALA B O 1
ATOM 2076 N N . GLN B 1 123 ? 11.172 -24.938 -16.125 1 41.66 123 GLN B N 1
ATOM 2077 C CA . GLN B 1 123 ? 12.344 -24.516 -16.875 1 41.66 123 GLN B CA 1
ATOM 2078 C C . GLN B 1 123 ? 12.32 -25.078 -18.297 1 41.66 123 GLN B C 1
ATOM 2080 O O . GLN B 1 123 ? 12.766 -24.422 -19.25 1 41.66 123 GLN B O 1
ATOM 2085 N N . PHE B 1 124 ? 11.797 -26.297 -18.562 1 38.56 124 PHE B N 1
ATOM 2086 C CA . PHE B 1 124 ? 11.781 -26.984 -19.844 1 38.56 124 PHE B CA 1
ATOM 2087 C C . PHE B 1 124 ? 10.609 -26.516 -20.688 1 38.56 124 PHE B C 1
ATOM 2089 O O . PHE B 1 124 ? 10.75 -26.359 -21.906 1 38.56 124 PHE B O 1
ATOM 2096 N N . VAL B 1 125 ? 9.453 -26.188 -20.234 1 40.66 125 VAL B N 1
ATOM 2097 C CA . VAL B 1 125 ? 8.305 -25.922 -21.078 1 40.66 125 VAL B CA 1
ATOM 2098 C C . VAL B 1 125 ? 8.422 -24.516 -21.688 1 40.66 125 VAL B C 1
ATOM 2100 O O . VAL B 1 125 ? 8.07 -24.312 -22.844 1 40.66 125 VAL B O 1
ATOM 2103 N N . VAL B 1 126 ? 8.836 -23.453 -21.062 1 41.84 126 VAL B N 1
ATOM 2104 C CA . VAL B 1 126 ? 9.016 -22.172 -21.766 1 41.84 126 VAL B CA 1
ATOM 2105 C C . VAL B 1 126 ? 9.984 -22.359 -22.922 1 41.84 126 VAL B C 1
ATOM 2107 O O . VAL B 1 126 ? 9.805 -21.766 -24 1 41.84 126 VAL B O 1
ATOM 2110 N N . THR B 1 127 ? 10.898 -23.281 -22.797 1 36.44 127 THR B N 1
ATOM 2111 C CA . THR B 1 127 ? 11.734 -23.609 -23.953 1 36.44 127 THR B CA 1
ATOM 2112 C C . THR B 1 127 ? 10.906 -24.25 -25.062 1 36.44 127 THR B C 1
ATOM 2114 O O . THR B 1 127 ? 11.102 -23.938 -26.234 1 36.44 127 THR B O 1
ATOM 2117 N N . ILE B 1 128 ? 9.883 -25.047 -24.719 1 38.72 128 ILE B N 1
ATOM 2118 C CA . ILE B 1 128 ? 9.18 -25.734 -25.797 1 38.72 128 ILE B CA 1
ATOM 2119 C C . ILE B 1 128 ? 8.219 -24.766 -26.484 1 38.72 128 ILE B C 1
ATOM 2121 O O . ILE B 1 128 ? 8.086 -24.766 -27.703 1 38.72 128 ILE B O 1
ATOM 2125 N N . GLY B 1 129 ? 7.41 -23.953 -25.828 1 36.72 129 GLY B N 1
ATOM 2126 C CA . GLY B 1 129 ? 6.465 -23.062 -26.5 1 36.72 129 GLY B CA 1
ATOM 2127 C C . GLY B 1 129 ? 7.137 -22.078 -27.438 1 36.72 129 GLY B C 1
ATOM 2128 O O . GLY B 1 129 ? 6.504 -21.562 -28.359 1 36.72 129 GLY B O 1
ATOM 2129 N N . ASN B 1 130 ? 8.203 -21.5 -27 1 37.5 130 ASN B N 1
ATOM 2130 C CA . ASN B 1 130 ? 8.953 -20.812 -28.062 1 37.5 130 ASN B CA 1
ATOM 2131 C C . ASN B 1 130 ? 9.477 -21.797 -29.094 1 37.5 130 ASN B C 1
ATOM 2133 O O . ASN B 1 130 ? 10.07 -21.406 -30.109 1 37.5 130 ASN B O 1
ATOM 2137 N N . ILE B 1 131 ? 9.555 -23.047 -28.625 1 34.72 131 ILE B N 1
ATOM 2138 C CA . ILE B 1 131 ? 10.07 -24 -29.594 1 34.72 131 ILE B CA 1
ATOM 2139 C C . ILE B 1 131 ? 8.938 -24.422 -30.531 1 34.72 131 ILE B C 1
ATOM 2141 O O . ILE B 1 131 ? 9.117 -25.328 -31.359 1 34.72 131 ILE B O 1
ATOM 2145 N N . ARG B 1 132 ? 7.75 -24 -30.359 1 35.38 132 ARG B N 1
ATOM 2146 C CA . ARG B 1 132 ? 6.922 -24.453 -31.469 1 35.38 132 ARG B CA 1
ATOM 2147 C C . ARG B 1 132 ? 7.57 -24.125 -32.812 1 35.38 132 ARG B C 1
ATOM 2149 O O . ARG B 1 132 ? 7.199 -24.688 -33.844 1 35.38 132 ARG B O 1
ATOM 2156 N N . GLY B 1 133 ? 7.996 -22.906 -33 1 34.31 133 GLY B N 1
ATOM 2157 C CA . GLY B 1 133 ? 8.289 -22.828 -34.438 1 34.31 133 GLY B CA 1
ATOM 2158 C C . GLY B 1 133 ? 9.344 -23.828 -34.875 1 34.31 133 GLY B C 1
ATOM 2159 O O . GLY B 1 133 ? 9.117 -24.594 -35.812 1 34.31 133 GLY B O 1
ATOM 2160 N N . VAL B 1 134 ? 10.648 -23.516 -34.688 1 33.34 134 VAL B N 1
ATOM 2161 C CA . VAL B 1 134 ? 11.594 -24.047 -35.656 1 33.34 134 VAL B CA 1
ATOM 2162 C C . VAL B 1 134 ? 11.922 -25.516 -35.312 1 33.34 134 VAL B C 1
ATOM 2164 O O . VAL B 1 134 ? 12.984 -26.016 -35.688 1 33.34 134 VAL B O 1
ATOM 2167 N N . LEU B 1 135 ? 11.227 -26.156 -34.438 1 32.69 135 LEU B N 1
ATOM 2168 C CA . LEU B 1 135 ? 11.617 -27.562 -34.406 1 32.69 135 LEU B CA 1
ATOM 2169 C C . LEU B 1 135 ? 11.414 -28.219 -35.781 1 32.69 135 LEU B C 1
ATOM 2171 O O . LEU B 1 135 ? 10.289 -28.312 -36.281 1 32.69 135 LEU B O 1
ATOM 2175 N N . ASP B 1 136 ? 12.305 -27.766 -36.719 1 33.88 136 ASP B N 1
ATOM 2176 C CA . ASP B 1 136 ? 12.594 -28.453 -37.969 1 33.88 136 ASP B CA 1
ATOM 2177 C C . ASP B 1 136 ? 12.773 -29.953 -37.75 1 33.88 136 ASP B C 1
ATOM 2179 O O . ASP B 1 136 ? 13.758 -30.375 -37.125 1 33.88 136 ASP B O 1
ATOM 2183 N N . THR B 1 137 ? 11.828 -30.531 -37.188 1 34.69 137 THR B N 1
ATOM 2184 C CA . THR B 1 137 ? 11.727 -31.984 -37.125 1 34.69 137 THR B CA 1
ATOM 2185 C C . THR B 1 137 ? 12.258 -32.625 -38.406 1 34.69 137 THR B C 1
ATOM 2187 O O . THR B 1 137 ? 12.164 -33.844 -38.594 1 34.69 137 THR B O 1
ATOM 2190 N N . SER B 1 138 ? 12.484 -31.688 -39.438 1 34.84 138 SER B N 1
ATOM 2191 C CA . SER B 1 138 ? 12.984 -32.344 -40.625 1 34.84 138 SER B CA 1
ATOM 2192 C C . SER B 1 138 ? 14.297 -33.062 -40.375 1 34.84 138 SER B C 1
ATOM 2194 O O . SER B 1 138 ? 14.844 -33.719 -41.25 1 34.84 138 SER B O 1
ATOM 2196 N N . VAL B 1 139 ? 14.953 -32.438 -39.312 1 36.09 139 VAL B N 1
ATOM 2197 C CA . VAL B 1 139 ? 16.344 -32.906 -39.344 1 36.09 139 VAL B CA 1
ATOM 2198 C C . VAL B 1 139 ? 16.391 -34.406 -39 1 36.09 139 VAL B C 1
ATOM 2200 O O . VAL B 1 139 ? 17.453 -35.031 -39.062 1 36.09 139 VAL B O 1
ATOM 2203 N N . LEU B 1 140 ? 15.344 -34.688 -38.156 1 33.19 140 LEU B N 1
ATOM 2204 C CA . LEU B 1 140 ? 15.602 -36.062 -37.719 1 33.19 140 LEU B CA 1
ATOM 2205 C C . LEU B 1 140 ? 15.375 -37.062 -38.875 1 33.19 140 LEU B C 1
ATOM 2207 O O . LEU B 1 140 ? 15.109 -38.219 -38.656 1 33.19 140 LEU B O 1
ATOM 2211 N N . ASP B 1 141 ? 15.297 -36.406 -40.094 1 33.69 141 ASP B N 1
ATOM 2212 C CA . ASP B 1 141 ? 15.219 -37.469 -41.094 1 33.69 141 ASP B CA 1
ATOM 2213 C C . ASP B 1 141 ? 16.344 -38.469 -40.938 1 33.69 141 ASP B C 1
ATOM 2215 O O . ASP B 1 141 ? 17.531 -38.125 -41.031 1 33.69 141 ASP B O 1
ATOM 2219 N N . PRO B 1 142 ? 16.141 -39.375 -40 1 36.66 142 PRO B N 1
ATOM 2220 C CA . PRO B 1 142 ? 17.156 -40.438 -39.875 1 36.66 142 PRO B CA 1
ATOM 2221 C C . PRO B 1 142 ? 17.641 -40.938 -41.25 1 36.66 142 PRO B C 1
ATOM 2223 O O . PRO B 1 142 ? 16.812 -41.25 -42.125 1 36.66 142 PRO B O 1
ATOM 2226 N N . GLU B 1 143 ? 18.469 -40.094 -41.938 1 36.31 143 GLU B N 1
ATOM 2227 C CA . GLU B 1 143 ? 19 -40.688 -43.188 1 36.31 143 GLU B CA 1
ATOM 2228 C C . GLU B 1 143 ? 19.391 -42.125 -42.969 1 36.31 143 GLU B C 1
ATOM 2230 O O . GLU B 1 143 ? 20.031 -42.5 -42 1 36.31 143 GLU B O 1
ATOM 2235 N N . PRO B 1 144 ? 18.516 -43.062 -43.469 1 36.91 144 PRO B N 1
ATOM 2236 C CA . PRO B 1 144 ? 18.875 -44.469 -43.438 1 36.91 144 PRO B CA 1
ATOM 2237 C C . PRO B 1 144 ? 20.344 -44.719 -43.812 1 36.91 144 PRO B C 1
ATOM 2239 O O . PRO B 1 144 ? 20.906 -44 -44.625 1 36.91 144 PRO B O 1
ATOM 2242 N N . ARG B 1 145 ? 21.219 -44.781 -42.844 1 32.09 145 ARG B N 1
ATOM 2243 C CA . ARG B 1 145 ? 22.547 -45.25 -43.25 1 32.09 145 ARG B CA 1
ATOM 2244 C C . ARG B 1 145 ? 22.469 -46.281 -44.375 1 32.09 145 ARG B C 1
ATOM 2246 O O . ARG B 1 145 ? 21.562 -47.125 -44.375 1 32.09 145 ARG B O 1
ATOM 2253 N N . PRO B 1 146 ? 23.047 -45.969 -45.469 1 36.22 146 PRO B N 1
ATOM 2254 C CA . PRO B 1 146 ? 23.031 -46.938 -46.562 1 36.22 146 PRO B CA 1
ATOM 2255 C C . PRO B 1 146 ? 23.141 -48.375 -46.094 1 36.22 146 PRO B C 1
ATOM 2257 O O . PRO B 1 146 ? 23.703 -48.625 -45.031 1 36.22 146 PRO B O 1
ATOM 2260 N N . GLU B 1 147 ? 22.203 -49.219 -46.469 1 30.98 147 GLU B N 1
ATOM 2261 C CA . GLU B 1 147 ? 22.578 -50.625 -46.5 1 30.98 147 GLU B CA 1
ATOM 2262 C C . GLU B 1 147 ? 23.953 -50.812 -47.125 1 30.98 147 GLU B C 1
ATOM 2264 O O . GLU B 1 147 ? 24.297 -50.125 -48.094 1 30.98 147 GLU B O 1
#

Foldseek 3Di:
DCPCQNAVPLADAEDEDAPPQDADLVVLVCQACVRHVRYAEYEHDQHAYADLLSNLVRNLRRLNHAYYEHHNYNNCPQQCRVLLNCQSHVNYQYYNNHGDDPVSNVVSHCVPVCVVVCVVCSVPVVVVVVVVPPPCVVVPPVPPPPD/DCPCQNAVPLADAEDEDAPPQDADLVVLVCQACVRHVRYAEYEHDQHAYADLLSNLVRNLRRLNHAYYEHHNYNNCPQQCRVLLNCQSHPNYQYYNNHGDDPVSNVVSHCVNVCVVVCVVCSVPVVVVVVVVPPPCVVVPPVPPPDD

pLDDT: mean 76.03, std 24.95, range [21.91, 98.81]

Radius of gyration: 27.49 Å; Cα contacts (8 Å, |Δi|>4): 463; chains: 2; bounding box: 48×115×70 Å

InterPro domains:
  IPR032675 Leucine-rich repeat domain superfamily [G3DSA:3.80.10.10] (1-106)
  IPR050576 Ciliary and flagellar integrity-associated protein [PTHR45973] (2-107)
  IPR060203 Leucine-rich repeat-containing protein 43, C-terminal domain [PF28335] (122-147)